Protein AF-A0A1I6LVK7-F1 (afdb_monomer)

pLDDT: mean 78.53, std 18.59, range [35.28, 97.88]

Nearest PDB structures (foldseek):
  6ttj-assembly1_A  TM=3.827E-01  e=7.887E+00  Arabidopsis thaliana

Mean predicted aligned error: 18.63 Å

Sequence (246 aa):
MHLSDEDVLRLLDREASPAEADRMRGHVAECAACGERVASARRTMDEVGAIFGGEARASLGARRRLEGALRRSGAGSRPRSVGWAVAACFLLAAVGLGWWGGSGRHAGGDVGSVPNLSLTPGAIRTVSLSEICSAADDDDDLDPVLPASIQHAVFQEYGIAAAGMEKNYQIDYLVNPQLGGTDDIRNLWPQAYQGGVWNARAKDQLEERLHQMVCNQTIDLGTAQRAITTDWIAAYKKYVQDGPRT

Foldseek 3Di:
DADDPVLLVCLVVVVD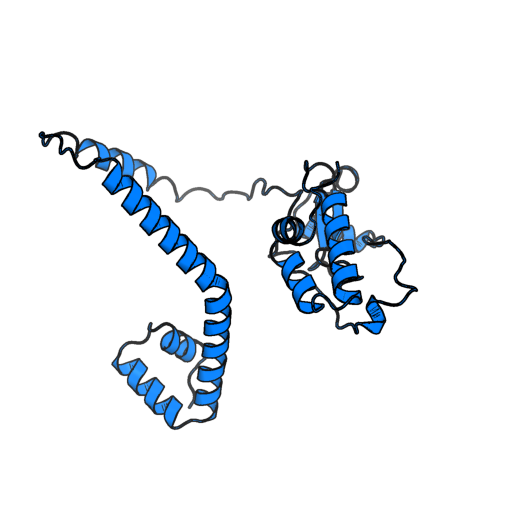DPVSNVVNVVVLVVDVVNVVVSVVVVVVVVVVCVVCVVVVVVVVVVVVVVVVVCVVVCPPPDDDDDDPPVVVVVVVVVVVPPPPDDPDDPDDDPQAQDDDCVQALFDFDDDDLCRLLPPVVVPLCQDPDDDPVLVVVQCVSVVHDPPCLVVFWDWHFLQGVSLGTDSPSNGIHTHGCDDPLRGPQLLSLLNVQLSVCCNVVVDPSVVSSCLSSVPSVVSSVVRPVDGRDD

Solvent-accessible surface area (backbone atoms only — not comparable to full-atom values): 14681 Å² total; per-residue (Å²): 140,79,80,51,72,66,54,49,49,29,54,74,74,64,70,42,54,73,74,53,40,50,52,52,50,55,49,32,75,74,31,68,73,50,36,52,50,51,53,51,54,47,50,53,51,51,51,53,43,59,66,50,46,54,56,53,49,49,51,52,49,51,50,53,51,49,54,52,49,50,64,71,67,56,80,74,74,79,79,92,69,97,76,67,76,70,66,62,60,61,66,60,62,70,65,73,76,73,81,82,82,71,93,69,72,90,75,75,75,77,73,22,65,62,73,59,55,92,62,30,62,40,42,66,55,94,74,52,70,72,74,47,55,34,88,81,59,72,59,84,68,68,75,70,88,71,57,70,69,56,54,51,50,42,36,53,77,72,69,49,65,83,81,60,44,84,82,46,34,46,82,41,59,54,36,34,58,66,71,27,22,41,93,49,57,37,6,36,38,66,33,20,79,69,45,78,75,50,30,66,69,34,50,50,55,35,51,54,50,43,41,53,33,35,66,68,63,75,41,56,65,68,58,45,48,51,36,38,55,75,41,46,68,63,36,30,69,71,75,40,89,69,70,66,80,128

Radius of gyration: 25.71 Å; Cα contacts (8 Å, |Δi|>4): 225; chains: 1; bounding box: 57×59×69 Å

Organism: NCBI:txid474950

InterPro domains:
  IPR027383 Putative zinc-finger [PF13490] (11-34)

Structure (mmCIF, N/CA/C/O backbone):
data_AF-A0A1I6LVK7-F1
#
_entry.id   AF-A0A1I6LVK7-F1
#
loop_
_atom_site.group_PDB
_atom_site.id
_atom_site.type_symbol
_atom_site.label_atom_id
_atom_site.label_alt_id
_atom_site.label_comp_id
_atom_site.label_asym_id
_atom_site.label_entity_id
_atom_site.label_seq_id
_atom_site.pdbx_PDB_ins_code
_atom_site.Cartn_x
_atom_site.Cartn_y
_atom_site.Cartn_z
_atom_site.occupancy
_atom_site.B_iso_or_equiv
_atom_site.auth_seq_id
_atom_site.auth_comp_id
_atom_site.auth_asym_id
_atom_site.auth_atom_id
_atom_site.pdbx_PDB_model_num
ATOM 1 N N . MET A 1 1 ? -22.758 -34.673 -7.447 1.00 79.19 1 MET A N 1
ATOM 2 C CA . MET A 1 1 ? -22.533 -33.753 -8.584 1.00 79.19 1 MET A CA 1
ATOM 3 C C . MET A 1 1 ? -22.740 -32.353 -8.045 1.00 79.19 1 MET A C 1
ATOM 5 O O . MET A 1 1 ? -23.731 -32.167 -7.357 1.00 79.19 1 MET A O 1
ATOM 9 N N . HIS A 1 2 ? -21.799 -31.439 -8.261 1.00 92.56 2 HIS A N 1
ATOM 10 C CA . HIS A 1 2 ? -21.847 -30.063 -7.757 1.00 92.56 2 HIS A CA 1
ATOM 11 C C . HIS A 1 2 ? -21.623 -29.098 -8.917 1.00 92.56 2 HIS A C 1
ATOM 13 O O . HIS A 1 2 ? -21.051 -29.499 -9.931 1.00 92.56 2 HIS A O 1
ATOM 19 N N . LEU A 1 3 ? -22.043 -27.844 -8.754 1.00 92.19 3 LEU A N 1
ATOM 20 C CA . LEU A 1 3 ? -21.685 -26.779 -9.690 1.00 92.19 3 LEU A CA 1
ATOM 21 C C . LEU A 1 3 ? -20.175 -26.511 -9.629 1.00 92.19 3 LEU A C 1
ATOM 23 O O . LEU A 1 3 ? -19.570 -26.532 -8.547 1.00 92.19 3 LEU A O 1
ATOM 27 N N . SER A 1 4 ? -19.585 -26.250 -10.795 1.00 92.31 4 SER A N 1
ATOM 28 C CA . SER A 1 4 ? -18.231 -25.705 -10.896 1.00 92.31 4 SER A CA 1
ATOM 29 C C . SER A 1 4 ? -18.205 -24.229 -10.475 1.00 92.31 4 SER A C 1
ATOM 31 O O . SER A 1 4 ? -19.253 -23.590 -10.369 1.00 92.31 4 SER A O 1
ATOM 33 N N . ASP A 1 5 ? -17.018 -23.671 -10.225 1.00 87.56 5 ASP A N 1
ATOM 34 C CA . ASP A 1 5 ? -16.885 -22.230 -9.954 1.00 87.56 5 ASP A CA 1
ATOM 35 C C . ASP A 1 5 ? -17.354 -21.383 -11.143 1.00 87.56 5 ASP A C 1
ATOM 37 O O . ASP A 1 5 ? -18.020 -20.369 -10.955 1.00 87.56 5 ASP A O 1
ATOM 41 N N . GLU A 1 6 ? -17.091 -21.842 -12.367 1.00 90.31 6 GLU A N 1
ATOM 42 C CA . GLU A 1 6 ? -17.559 -21.191 -13.591 1.00 90.31 6 GLU A CA 1
ATOM 43 C C . GLU A 1 6 ? -19.092 -21.162 -13.667 1.00 90.31 6 GLU A C 1
ATOM 45 O O . GLU A 1 6 ? -19.680 -20.123 -13.962 1.00 90.31 6 GLU A O 1
ATOM 50 N N . ASP A 1 7 ? -19.761 -22.269 -13.328 1.00 91.62 7 ASP A N 1
ATOM 51 C CA . ASP A 1 7 ? -21.227 -22.331 -13.296 1.00 91.62 7 ASP A CA 1
ATOM 52 C C . ASP A 1 7 ? -21.818 -21.366 -12.262 1.00 91.62 7 ASP A C 1
ATOM 54 O O . ASP A 1 7 ? -22.851 -20.740 -12.508 1.00 91.62 7 ASP A O 1
ATOM 58 N N . VAL A 1 8 ? -21.166 -21.233 -11.101 1.00 90.88 8 VAL A N 1
ATOM 59 C CA . VAL A 1 8 ? -21.583 -20.302 -10.044 1.00 90.88 8 VAL A CA 1
ATOM 60 C C . VAL A 1 8 ? -21.453 -18.854 -10.516 1.00 90.88 8 VAL A C 1
ATOM 62 O O . VAL A 1 8 ? -22.386 -18.076 -10.316 1.00 90.88 8 VAL A O 1
ATOM 65 N N . LEU A 1 9 ? -20.346 -18.500 -11.172 1.00 89.31 9 LEU A N 1
ATOM 66 C CA . LEU A 1 9 ? -20.139 -17.155 -11.713 1.00 89.31 9 LEU A CA 1
ATOM 67 C C . LEU A 1 9 ? -21.150 -16.838 -12.819 1.00 89.31 9 LEU A C 1
ATOM 69 O O . LEU A 1 9 ? -21.880 -15.856 -12.719 1.00 89.31 9 LEU A O 1
ATOM 73 N N . ARG A 1 10 ? -21.321 -17.735 -13.797 1.00 91.88 10 ARG A N 1
ATOM 74 C CA . ARG A 1 10 ? -22.3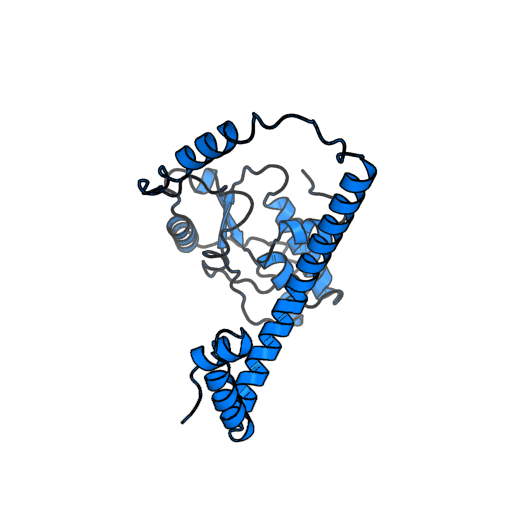00 -17.562 -14.886 1.00 91.88 10 ARG A CA 1
ATOM 75 C C . ARG A 1 10 ? -23.736 -17.430 -14.378 1.00 91.88 10 ARG A C 1
ATOM 77 O O . ARG A 1 10 ? -24.535 -16.691 -14.961 1.00 91.88 10 ARG A O 1
ATOM 84 N N . LEU A 1 11 ? -24.082 -18.137 -13.298 1.00 91.00 11 LEU A N 1
ATOM 85 C CA . LEU A 1 11 ? -25.381 -18.016 -12.635 1.00 91.00 11 LEU A CA 1
ATOM 86 C C . LEU A 1 11 ? -25.574 -16.631 -11.997 1.00 91.00 11 LEU A C 1
ATOM 88 O O . LEU A 1 11 ? -26.670 -16.070 -12.083 1.00 91.00 11 LEU A O 1
ATOM 92 N N . LEU A 1 12 ? -24.539 -16.086 -11.355 1.00 89.94 12 LEU A N 1
ATOM 93 C CA . LEU A 1 12 ? -24.592 -14.795 -10.665 1.00 89.94 12 LEU A CA 1
ATOM 94 C C . LEU A 1 12 ? -24.544 -13.604 -11.636 1.00 89.94 12 LEU A C 1
ATOM 96 O O . LEU A 1 12 ? -25.328 -12.665 -11.472 1.00 89.94 12 LEU A O 1
ATOM 100 N N . ASP A 1 13 ? -23.728 -13.691 -12.687 1.00 88.12 13 ASP A N 1
ATOM 101 C CA . ASP A 1 13 ? -23.557 -12.657 -13.719 1.00 88.12 13 ASP A CA 1
ATOM 102 C C . ASP A 1 13 ? -24.659 -12.673 -14.795 1.00 88.12 13 ASP A C 1
ATOM 104 O O . ASP A 1 13 ? -24.707 -11.814 -15.675 1.00 88.12 13 ASP A O 1
ATOM 108 N N . ARG A 1 14 ? -25.619 -13.607 -14.687 1.00 88.56 14 ARG A N 1
ATOM 109 C CA . ARG A 1 14 ? -26.736 -13.813 -15.634 1.00 88.56 14 ARG A CA 1
ATOM 110 C C . ARG A 1 14 ? -26.282 -14.165 -17.055 1.00 88.56 14 ARG A C 1
ATOM 112 O O . ARG A 1 14 ? -26.965 -13.843 -18.026 1.00 88.56 14 ARG A O 1
ATOM 119 N N . GLU A 1 15 ? -25.162 -14.867 -17.164 1.00 90.62 15 GLU A N 1
ATOM 120 C CA . GLU A 1 15 ? -24.596 -15.350 -18.428 1.00 90.62 15 GLU A CA 1
ATOM 121 C C . GLU A 1 15 ? -25.076 -16.767 -18.794 1.00 90.62 15 GLU A C 1
ATOM 123 O O . GLU A 1 15 ? -24.864 -17.246 -19.910 1.00 90.62 15 GLU A O 1
ATOM 128 N N . ALA A 1 16 ? -25.732 -17.467 -17.863 1.00 88.00 16 ALA A N 1
ATOM 129 C CA . ALA A 1 16 ? -26.403 -18.737 -18.136 1.00 88.00 16 ALA A CA 1
ATOM 130 C C . ALA A 1 16 ? -27.707 -18.524 -18.929 1.00 88.00 16 ALA A C 1
ATOM 132 O O . ALA A 1 16 ? -28.465 -17.584 -18.670 1.00 88.00 16 ALA A O 1
ATOM 133 N N . SER A 1 17 ? -28.021 -19.431 -19.864 1.00 93.75 17 SER A N 1
ATOM 134 C CA . SER A 1 17 ? -29.333 -19.409 -20.524 1.00 93.75 17 SER A CA 1
ATOM 135 C C . SER A 1 17 ? -30.458 -19.644 -19.501 1.00 93.75 17 SER A C 1
ATOM 137 O O . SER A 1 17 ? -30.224 -20.283 -18.472 1.00 93.75 17 SER A O 1
ATOM 139 N N . PRO A 1 18 ? -31.705 -19.202 -19.759 1.00 93.19 18 PRO A N 1
ATOM 140 C CA . PRO A 1 18 ? -32.801 -19.359 -18.797 1.00 93.19 18 PRO A CA 1
ATOM 141 C C . PRO A 1 18 ? -32.997 -20.808 -18.323 1.00 93.19 18 PRO A C 1
ATOM 143 O O . PRO A 1 18 ? -33.131 -21.062 -17.130 1.00 93.19 18 PRO A O 1
ATOM 146 N N . ALA A 1 19 ? -32.910 -21.771 -19.247 1.00 92.06 19 ALA A N 1
ATOM 147 C CA . ALA A 1 19 ? -33.051 -23.190 -18.934 1.00 92.06 19 ALA A CA 1
ATOM 148 C C . ALA A 1 19 ? -31.876 -23.748 -18.107 1.00 92.06 19 ALA A C 1
ATOM 150 O O . ALA A 1 19 ? -32.069 -24.657 -17.302 1.00 92.06 19 ALA A O 1
ATOM 151 N N . GLU A 1 20 ? -30.658 -23.238 -18.300 1.00 92.00 20 GLU A N 1
ATOM 152 C CA . GLU A 1 20 ? -29.493 -23.600 -17.481 1.00 92.00 20 GLU A CA 1
ATOM 153 C C . GLU A 1 20 ? -29.592 -22.993 -16.084 1.00 92.00 20 GLU A C 1
ATOM 155 O O . GLU A 1 20 ? -29.417 -23.707 -15.099 1.00 92.00 20 GLU A O 1
ATOM 160 N N . ALA A 1 21 ? -29.954 -21.713 -15.993 1.00 91.94 21 ALA A N 1
ATOM 161 C CA . ALA A 1 21 ? -30.134 -21.014 -14.729 1.00 91.94 21 ALA A CA 1
ATOM 162 C C . ALA A 1 21 ? -31.232 -21.657 -13.867 1.00 91.94 21 ALA A C 1
ATOM 164 O O . ALA A 1 21 ? -31.089 -21.726 -12.648 1.00 91.94 21 ALA A O 1
ATOM 165 N N . ASP A 1 22 ? -32.317 -22.149 -14.469 1.00 95.62 22 ASP A N 1
ATOM 166 C CA . ASP A 1 22 ? -33.373 -22.879 -13.754 1.00 95.62 22 ASP A CA 1
ATOM 167 C C . ASP A 1 22 ? -32.871 -24.213 -13.192 1.00 95.62 22 ASP A C 1
ATOM 169 O O . ASP A 1 22 ? -33.109 -24.513 -12.021 1.00 95.62 22 ASP A O 1
ATOM 173 N N . ARG A 1 23 ? -32.105 -24.983 -13.978 1.00 94.50 23 ARG A N 1
ATOM 174 C CA . ARG A 1 23 ? -31.484 -26.232 -13.504 1.00 94.50 23 ARG A CA 1
ATOM 175 C C . ARG A 1 23 ? -30.480 -25.982 -12.382 1.00 94.50 23 ARG A C 1
ATOM 177 O O . ARG A 1 23 ? -30.508 -26.675 -11.368 1.00 94.50 23 ARG A O 1
ATOM 184 N N . MET A 1 24 ? -29.616 -24.983 -12.549 1.00 95.31 24 MET A N 1
ATOM 185 C CA . MET A 1 24 ? -28.619 -24.592 -11.552 1.00 95.31 24 MET A CA 1
ATOM 186 C C . MET A 1 24 ? -29.287 -24.129 -10.253 1.00 95.31 24 MET A C 1
ATOM 188 O O . MET A 1 24 ? -28.905 -24.585 -9.179 1.00 95.31 24 MET A O 1
ATOM 192 N N . ARG A 1 25 ? -30.335 -23.295 -10.332 1.00 95.62 25 ARG A N 1
ATOM 193 C CA . ARG A 1 25 ? -31.109 -22.860 -9.157 1.00 95.62 25 ARG A CA 1
ATOM 194 C C . ARG A 1 25 ? -31.830 -24.013 -8.465 1.00 95.62 25 ARG A C 1
ATOM 196 O O . ARG A 1 25 ? -31.812 -24.061 -7.239 1.00 95.62 25 ARG A O 1
ATOM 203 N N . GLY A 1 26 ? -32.412 -24.942 -9.226 1.00 96.38 26 GLY A N 1
ATOM 204 C CA . GLY A 1 26 ? -33.016 -26.159 -8.676 1.00 96.38 26 GLY A CA 1
ATOM 205 C C . GLY A 1 26 ? -32.001 -26.990 -7.889 1.00 96.38 26 GLY A C 1
ATOM 206 O O . GLY A 1 26 ? -32.245 -27.337 -6.739 1.00 96.38 26 GLY A O 1
ATOM 207 N N . HIS A 1 27 ? -30.810 -27.206 -8.453 1.00 96.12 27 HIS A N 1
ATOM 208 C CA . HIS A 1 27 ? -29.741 -27.921 -7.757 1.00 96.12 27 HIS A CA 1
ATOM 209 C C . HIS A 1 27 ? -29.259 -27.193 -6.492 1.00 96.12 27 HIS A C 1
ATOM 211 O O . HIS A 1 27 ? -29.072 -27.816 -5.451 1.00 96.12 27 HIS A O 1
ATOM 217 N N . VAL A 1 28 ? -29.058 -25.874 -6.565 1.00 96.75 28 VAL A N 1
ATOM 218 C CA . VAL A 1 28 ? -28.621 -25.052 -5.423 1.00 96.75 28 VAL A CA 1
ATOM 219 C C . VAL A 1 28 ? -29.634 -25.103 -4.273 1.00 96.75 28 VAL A C 1
ATOM 221 O O . VAL A 1 28 ? -29.226 -25.091 -3.115 1.00 96.75 28 VAL A O 1
ATOM 224 N N . ALA A 1 29 ? -30.932 -25.209 -4.570 1.00 95.50 29 ALA A N 1
ATOM 225 C CA . ALA A 1 29 ? -31.975 -25.347 -3.554 1.00 95.50 29 ALA A CA 1
ATOM 226 C C . ALA A 1 29 ? -31.931 -26.699 -2.814 1.00 95.50 29 ALA A C 1
ATOM 228 O O . ALA A 1 29 ? -32.318 -26.772 -1.651 1.00 95.50 29 ALA A O 1
ATOM 229 N N . GLU A 1 30 ? -31.443 -27.754 -3.468 1.00 96.25 30 GLU A N 1
ATOM 230 C CA . GLU A 1 30 ? -31.385 -29.115 -2.916 1.00 96.25 30 GLU A CA 1
ATOM 231 C C . GL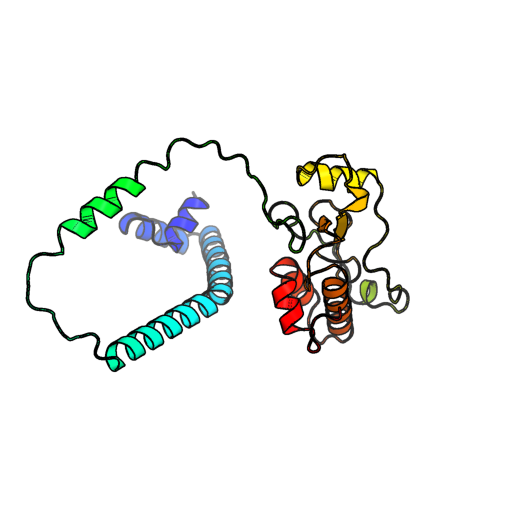U A 1 30 ? -29.994 -29.487 -2.365 1.00 96.25 30 GLU A C 1
ATOM 233 O O . GLU A 1 30 ? -29.850 -30.474 -1.644 1.00 96.25 30 GLU A O 1
ATOM 238 N N . CYS A 1 31 ? -28.955 -28.700 -2.669 1.00 96.69 31 CYS A N 1
ATOM 239 C CA . CYS A 1 31 ? -27.576 -28.955 -2.260 1.00 96.69 31 CYS A CA 1
ATOM 240 C C . CYS A 1 31 ? -27.028 -27.838 -1.360 1.00 96.69 31 CYS A C 1
ATOM 242 O O . CYS A 1 31 ? -26.601 -26.790 -1.846 1.00 96.69 31 CYS A O 1
ATOM 244 N N . ALA A 1 32 ? -26.939 -28.105 -0.052 1.00 93.88 32 ALA A N 1
ATOM 245 C CA . ALA A 1 32 ? -26.447 -27.145 0.944 1.00 93.88 32 ALA A CA 1
ATOM 246 C C . ALA A 1 32 ? -25.048 -26.585 0.617 1.00 93.88 32 ALA A C 1
ATOM 248 O O . ALA A 1 32 ? -24.844 -25.376 0.678 1.00 93.88 32 ALA A O 1
ATOM 249 N N . ALA A 1 33 ? -24.113 -27.435 0.177 1.00 92.19 33 ALA A N 1
ATOM 250 C CA . ALA A 1 33 ? -22.760 -27.007 -0.189 1.00 92.19 33 ALA A CA 1
ATOM 251 C C . ALA A 1 33 ? -22.747 -26.031 -1.383 1.00 92.19 33 ALA A C 1
ATOM 253 O O . ALA A 1 33 ? -21.991 -25.060 -1.395 1.00 92.19 33 ALA A O 1
ATOM 254 N N . CYS A 1 34 ? -23.597 -26.253 -2.3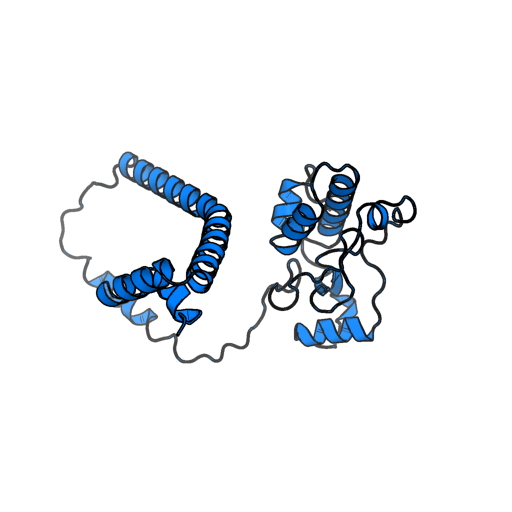91 1.00 94.19 34 CYS A N 1
ATOM 255 C CA . CYS A 1 34 ? -23.743 -25.316 -3.507 1.00 94.19 34 CYS A CA 1
ATOM 256 C C . CYS A 1 34 ? -24.493 -24.043 -3.084 1.00 94.19 34 CYS A C 1
ATOM 258 O O . CYS A 1 34 ? -24.134 -22.958 -3.536 1.00 94.19 34 CYS A O 1
ATOM 260 N N . GLY A 1 35 ? -25.469 -24.158 -2.177 1.00 94.75 35 GLY A N 1
ATOM 261 C CA . GLY A 1 35 ? -26.145 -23.028 -1.533 1.00 94.75 35 GLY A CA 1
ATOM 262 C C . GLY A 1 35 ? -25.177 -22.081 -0.830 1.00 94.75 35 GLY A C 1
ATOM 263 O O . GLY A 1 35 ? -25.178 -20.880 -1.102 1.00 94.75 35 GLY A O 1
ATOM 264 N N . GLU A 1 36 ? -24.299 -22.618 0.015 1.00 92.75 36 GLU A N 1
ATOM 265 C CA . GLU A 1 36 ? -23.287 -21.834 0.726 1.00 92.75 36 GLU A CA 1
ATOM 266 C C . GLU A 1 36 ? -22.289 -21.173 -0.227 1.00 92.75 36 GLU A C 1
ATOM 268 O O . GLU A 1 36 ? -21.979 -19.991 -0.061 1.00 92.75 36 GLU A O 1
ATOM 273 N N . ARG A 1 37 ? -21.836 -21.889 -1.264 1.00 91.06 37 ARG A N 1
ATOM 274 C CA . ARG A 1 37 ? -20.916 -21.342 -2.274 1.00 91.06 37 ARG A CA 1
ATOM 275 C C . ARG A 1 37 ? -21.523 -20.169 -3.040 1.00 91.06 37 ARG A C 1
ATOM 277 O O . ARG A 1 37 ? -20.888 -19.121 -3.134 1.00 91.06 37 ARG A O 1
ATOM 284 N N . VAL A 1 38 ? -22.759 -20.304 -3.524 1.00 93.31 38 VAL A N 1
ATOM 285 C CA . VAL A 1 38 ? -23.468 -19.219 -4.228 1.00 93.31 38 VAL A CA 1
ATOM 286 C C . VAL A 1 38 ? -23.709 -18.032 -3.293 1.00 93.31 38 VAL A C 1
ATOM 288 O O . VAL A 1 38 ? -23.512 -16.885 -3.691 1.00 93.31 38 VAL A O 1
ATOM 291 N N . ALA A 1 39 ? -24.089 -18.283 -2.036 1.00 90.94 39 ALA A N 1
ATOM 292 C CA . ALA A 1 39 ? -24.275 -17.223 -1.048 1.00 90.94 39 ALA A CA 1
ATOM 293 C C . ALA A 1 39 ? -22.963 -16.490 -0.721 1.00 90.94 39 ALA A C 1
ATOM 295 O O . ALA A 1 39 ? -22.970 -15.272 -0.551 1.00 90.94 39 ALA A O 1
ATOM 296 N N . SER A 1 40 ? -21.842 -17.212 -0.649 1.00 88.62 40 SER A N 1
ATOM 297 C CA . SER A 1 40 ? -20.515 -16.635 -0.423 1.00 88.62 40 SER A CA 1
ATOM 298 C C . SER A 1 40 ? -20.080 -15.749 -1.583 1.00 88.62 40 SER A C 1
ATOM 300 O O . SER A 1 40 ? -19.755 -14.586 -1.365 1.00 88.62 40 SER A O 1
ATOM 302 N N . ALA A 1 41 ? -20.160 -16.260 -2.813 1.00 86.56 41 ALA A N 1
ATOM 303 C CA . ALA A 1 41 ? -19.822 -15.496 -4.009 1.00 86.56 41 ALA A CA 1
ATOM 304 C C . ALA A 1 41 ? -20.693 -14.236 -4.147 1.00 86.56 41 ALA A C 1
ATOM 306 O O . ALA A 1 41 ? -20.187 -13.161 -4.464 1.00 86.56 41 ALA A O 1
ATOM 307 N N . ARG A 1 42 ? -21.987 -14.324 -3.808 1.00 90.25 42 ARG A N 1
ATOM 308 C CA . ARG A 1 42 ? -22.879 -13.162 -3.828 1.00 90.25 42 ARG A CA 1
ATOM 309 C C . ARG A 1 42 ? -22.495 -12.083 -2.816 1.00 90.25 42 ARG A C 1
ATOM 311 O O . ARG A 1 42 ? -22.528 -10.913 -3.173 1.00 90.25 42 ARG A O 1
ATOM 318 N N . ARG A 1 43 ? -22.095 -12.454 -1.593 1.00 86.69 43 ARG A N 1
ATOM 319 C CA . ARG A 1 43 ? -21.597 -11.483 -0.600 1.00 86.69 43 ARG A CA 1
ATOM 320 C C . ARG A 1 43 ? -20.368 -10.743 -1.115 1.00 86.69 43 ARG A C 1
ATOM 322 O O . ARG A 1 43 ? -20.334 -9.523 -1.039 1.00 86.69 43 ARG A O 1
ATOM 329 N N . THR A 1 44 ? -19.418 -11.461 -1.713 1.00 80.44 44 THR A N 1
ATOM 330 C CA . THR A 1 44 ? -18.232 -10.847 -2.326 1.00 80.44 44 THR A CA 1
ATOM 331 C C . THR A 1 44 ? -18.613 -9.887 -3.455 1.00 80.44 44 THR A C 1
ATOM 333 O O . THR A 1 44 ? -18.097 -8.775 -3.517 1.00 80.44 44 THR A O 1
ATOM 336 N N . MET A 1 45 ? -19.559 -10.261 -4.324 1.00 78.75 45 MET A N 1
ATOM 337 C CA . MET A 1 45 ? -20.053 -9.365 -5.378 1.00 78.75 45 MET A CA 1
ATOM 338 C C . MET A 1 45 ? -20.778 -8.135 -4.821 1.00 78.75 45 MET A C 1
ATOM 340 O O . MET A 1 45 ? -20.618 -7.044 -5.365 1.00 78.75 45 MET A O 1
ATOM 344 N N . ASP A 1 46 ? -21.554 -8.283 -3.746 1.00 78.56 46 ASP A N 1
ATOM 345 C CA . ASP A 1 46 ? -22.241 -7.170 -3.086 1.00 78.56 46 ASP A CA 1
ATOM 346 C C . ASP A 1 46 ? -21.243 -6.225 -2.387 1.00 78.56 46 ASP A C 1
ATOM 348 O O . ASP A 1 46 ? -21.419 -5.009 -2.446 1.00 78.56 46 ASP A O 1
ATOM 352 N N . GLU A 1 47 ? -20.165 -6.746 -1.791 1.00 73.88 47 GLU A N 1
ATOM 353 C CA . GLU A 1 47 ? -19.059 -5.961 -1.217 1.00 73.88 47 GLU A CA 1
ATOM 354 C C . GLU A 1 47 ? -18.317 -5.161 -2.295 1.00 73.88 47 GLU A C 1
ATOM 356 O O . GLU A 1 47 ? -18.161 -3.944 -2.175 1.00 73.88 47 GLU A O 1
ATOM 361 N N . VAL A 1 48 ? -17.943 -5.814 -3.399 1.00 74.38 48 VAL A N 1
ATOM 362 C CA . VAL A 1 48 ? -17.361 -5.158 -4.582 1.00 74.38 48 VAL A CA 1
ATOM 363 C C . VAL A 1 48 ? -18.334 -4.112 -5.142 1.00 74.38 48 VAL A C 1
ATOM 365 O O . VAL A 1 48 ? -17.956 -2.974 -5.424 1.00 74.38 48 VAL A O 1
ATOM 368 N N . GLY A 1 49 ? -19.620 -4.447 -5.237 1.00 70.88 49 GLY A N 1
ATOM 369 C CA . GLY A 1 49 ? -20.676 -3.542 -5.676 1.00 70.88 49 GLY A CA 1
ATOM 370 C C . GLY A 1 49 ? -20.904 -2.356 -4.735 1.00 70.88 49 GLY A C 1
ATOM 371 O O . GLY A 1 49 ? -21.266 -1.277 -5.199 1.00 70.88 49 GLY A O 1
ATOM 372 N N . ALA A 1 50 ? -20.672 -2.500 -3.431 1.00 69.62 50 ALA A N 1
ATOM 373 C CA . ALA A 1 50 ? -20.728 -1.396 -2.476 1.00 69.62 50 ALA A CA 1
ATOM 374 C C . ALA A 1 50 ? -19.549 -0.426 -2.661 1.00 69.62 50 ALA A C 1
ATOM 376 O O . ALA A 1 50 ? -19.745 0.786 -2.558 1.00 69.62 50 ALA A O 1
ATOM 377 N N . ILE A 1 51 ? -18.368 -0.948 -3.009 1.00 63.06 51 ILE A N 1
ATOM 378 C CA . ILE A 1 51 ? -17.157 -0.167 -3.299 1.00 63.06 51 ILE A CA 1
ATOM 379 C C . ILE A 1 51 ? -17.336 0.633 -4.600 1.00 63.06 51 ILE A C 1
ATOM 381 O O . ILE A 1 51 ? -17.248 1.860 -4.599 1.00 63.06 51 ILE A O 1
ATOM 385 N N . PHE A 1 52 ? -17.691 -0.034 -5.701 1.00 64.75 52 PHE A N 1
ATOM 386 C CA . PHE A 1 52 ? -17.787 0.606 -7.023 1.00 64.75 52 PHE A CA 1
ATOM 387 C C . PHE A 1 52 ? -19.161 1.233 -7.318 1.00 64.75 52 PHE A C 1
ATOM 389 O O . PHE A 1 52 ? -19.311 2.088 -8.195 1.00 64.75 52 PHE A O 1
ATOM 396 N N . GLY A 1 53 ? -20.202 0.865 -6.570 1.00 52.31 53 GLY A N 1
ATOM 397 C CA . GLY A 1 53 ? -21.559 1.390 -6.742 1.00 52.31 53 GLY A CA 1
ATOM 398 C C . GLY A 1 53 ? -21.703 2.861 -6.350 1.00 52.31 53 GLY A C 1
ATOM 399 O O . GLY A 1 53 ? -22.641 3.524 -6.805 1.00 52.31 53 GLY A O 1
ATOM 400 N N . GLY A 1 54 ? -20.790 3.390 -5.531 1.00 51.41 54 GLY A N 1
ATOM 401 C CA . GLY A 1 54 ? -20.677 4.823 -5.248 1.00 51.41 54 GLY A CA 1
ATOM 402 C C . GLY A 1 54 ? -20.216 5.613 -6.475 1.00 51.41 54 GLY A C 1
ATOM 403 O O . GLY A 1 54 ? -20.848 6.605 -6.844 1.00 51.41 54 GLY A O 1
ATOM 404 N N . GLU A 1 55 ? -19.192 5.120 -7.172 1.00 48.94 55 GLU A N 1
ATOM 405 C CA . GLU A 1 55 ? -18.641 5.722 -8.393 1.00 48.94 55 GLU A CA 1
ATOM 406 C C . GLU A 1 55 ? -19.596 5.591 -9.588 1.00 48.94 55 GLU A C 1
ATOM 408 O O . GLU A 1 55 ? -19.794 6.544 -10.348 1.00 48.94 55 GLU A O 1
ATOM 413 N N . ALA A 1 56 ? -20.290 4.455 -9.715 1.00 43.78 56 ALA A N 1
ATOM 414 C CA . ALA A 1 56 ? -21.334 4.262 -10.722 1.00 43.78 56 ALA A CA 1
ATOM 415 C C . ALA A 1 56 ? -22.530 5.215 -10.508 1.00 43.78 56 ALA A C 1
ATOM 417 O O . ALA A 1 56 ? -23.059 5.799 -11.457 1.00 43.78 56 ALA A O 1
ATOM 418 N N . ARG A 1 57 ? -22.951 5.450 -9.256 1.00 52.25 57 ARG A N 1
ATOM 419 C CA . ARG A 1 57 ? -24.005 6.434 -8.940 1.00 52.25 57 ARG A CA 1
ATOM 420 C C . ARG A 1 57 ? -23.528 7.875 -9.130 1.00 52.25 57 ARG A C 1
ATOM 422 O O . ARG A 1 57 ? -24.298 8.698 -9.627 1.00 52.25 57 ARG A O 1
ATOM 429 N N . ALA A 1 58 ? -22.276 8.178 -8.786 1.00 53.16 58 ALA A N 1
ATOM 430 C CA . ALA A 1 58 ? -21.671 9.492 -8.993 1.00 53.16 58 ALA A CA 1
ATOM 431 C C . ALA A 1 58 ? -21.540 9.829 -10.487 1.00 53.16 58 ALA A C 1
ATOM 433 O O . ALA A 1 58 ? -21.929 10.921 -10.906 1.00 53.16 58 ALA A O 1
ATOM 434 N N . SER A 1 59 ? -21.092 8.876 -11.309 1.00 57.12 59 SER A N 1
ATOM 435 C CA . SER A 1 59 ? -20.978 9.025 -12.766 1.00 57.12 59 SER A CA 1
ATOM 436 C C . SER A 1 59 ? -22.343 9.136 -13.455 1.00 57.12 59 SER A C 1
ATOM 438 O O . SER A 1 59 ? -22.527 10.007 -14.308 1.00 57.12 59 SER A O 1
ATOM 440 N N . LEU A 1 60 ? -23.353 8.364 -13.033 1.00 60.56 60 LEU A N 1
ATOM 441 C CA . LEU A 1 60 ? -24.739 8.537 -13.492 1.00 60.56 60 LEU A CA 1
ATOM 442 C C . LEU A 1 60 ? -25.325 9.896 -13.071 1.00 60.56 60 LEU A C 1
ATOM 444 O O . LEU A 1 60 ? -26.043 10.533 -13.847 1.00 60.56 60 LEU A O 1
ATOM 448 N N . GLY A 1 61 ? -24.997 10.376 -11.869 1.00 61.78 61 GLY A N 1
ATOM 449 C CA . GLY A 1 61 ? -25.366 11.708 -11.388 1.00 61.78 61 GLY A CA 1
ATOM 450 C C . GLY A 1 61 ? -24.718 12.830 -12.204 1.00 61.78 61 GLY A C 1
ATOM 451 O O . GLY A 1 61 ? -25.401 13.776 -12.601 1.00 61.78 61 GLY A O 1
ATOM 452 N N . ALA A 1 62 ? -23.427 12.704 -12.516 1.00 61.12 62 ALA A N 1
ATOM 453 C CA . ALA A 1 62 ? -22.693 13.626 -13.380 1.00 61.12 62 ALA A CA 1
ATOM 454 C C . ALA A 1 62 ? -23.270 13.644 -14.804 1.00 61.12 62 ALA A C 1
ATOM 456 O O . ALA A 1 62 ? -23.509 14.718 -15.358 1.00 61.12 62 ALA A O 1
ATOM 457 N N . ARG A 1 63 ? -23.606 12.471 -15.356 1.00 66.31 63 ARG A N 1
ATOM 458 C CA . ARG A 1 63 ? -24.236 12.340 -16.676 1.00 66.31 63 ARG A CA 1
ATOM 459 C C . ARG A 1 63 ? -25.607 13.016 -16.732 1.00 66.31 63 ARG A C 1
ATOM 461 O O . ARG A 1 63 ? -25.851 13.803 -17.640 1.00 66.31 63 ARG A O 1
ATOM 468 N N . ARG A 1 64 ? -26.464 12.826 -15.720 1.00 65.75 64 ARG A N 1
ATOM 469 C CA . ARG A 1 64 ? -27.764 13.525 -15.628 1.00 65.75 64 ARG A CA 1
ATOM 470 C C . ARG A 1 64 ? -27.614 15.044 -15.498 1.00 65.75 64 ARG A C 1
ATOM 472 O O . ARG A 1 64 ? -28.413 15.790 -16.064 1.00 65.75 64 ARG A O 1
ATOM 479 N N . ARG A 1 65 ? -26.596 15.526 -14.773 1.00 73.12 65 ARG A N 1
ATOM 480 C CA . ARG A 1 65 ? -26.293 16.968 -14.658 1.00 73.12 65 ARG A CA 1
ATOM 481 C C . ARG A 1 65 ? -25.835 17.554 -15.993 1.00 73.12 65 ARG A C 1
ATOM 483 O O . ARG A 1 65 ? -26.299 18.637 -16.348 1.00 73.12 65 ARG A O 1
ATOM 490 N N . LEU A 1 66 ? -24.991 16.832 -16.734 1.00 61.72 66 LEU A N 1
ATOM 491 C CA . LEU A 1 66 ? -24.538 17.211 -18.072 1.00 61.72 66 LEU A CA 1
ATOM 492 C C . LEU A 1 66 ? -25.698 17.229 -19.076 1.00 61.72 66 LEU A C 1
ATOM 494 O O . LEU A 1 66 ? -25.875 18.217 -19.779 1.00 61.72 66 LEU A O 1
ATOM 498 N N . GLU A 1 67 ? -26.543 16.197 -19.095 1.00 71.44 67 GLU A N 1
ATOM 499 C CA . GLU A 1 67 ? -27.745 16.158 -19.943 1.00 71.44 67 GLU A CA 1
ATOM 500 C C . GLU A 1 67 ? -28.706 17.314 -19.621 1.00 71.44 67 GLU A C 1
ATOM 502 O O . GLU A 1 67 ? -29.248 17.954 -20.526 1.00 71.44 67 GLU A O 1
ATOM 507 N N . GLY A 1 68 ? -28.874 17.645 -18.337 1.00 65.88 68 GLY A N 1
ATOM 508 C CA . GLY A 1 68 ? -29.632 18.819 -17.904 1.00 65.88 68 GLY A CA 1
ATOM 509 C C . GLY A 1 68 ? -28.998 20.144 -18.340 1.00 65.88 68 GLY A C 1
ATOM 510 O O . GLY A 1 68 ? -29.714 21.061 -18.741 1.00 65.88 68 GLY A O 1
ATOM 511 N N . ALA A 1 69 ? -27.667 20.256 -18.295 1.00 67.44 69 ALA A N 1
ATOM 512 C CA . ALA A 1 69 ? -26.939 21.428 -18.776 1.00 67.44 69 ALA A CA 1
ATOM 513 C C . ALA A 1 69 ? -27.083 21.598 -20.297 1.00 67.44 69 ALA A C 1
ATOM 515 O O . ALA A 1 69 ? -27.464 22.673 -20.743 1.00 67.44 69 ALA A O 1
ATOM 516 N N . LEU A 1 70 ? -26.910 20.526 -21.075 1.00 63.59 70 LEU A N 1
ATOM 517 C CA . LEU A 1 70 ? -27.059 20.535 -22.534 1.00 63.59 70 LEU A CA 1
ATOM 518 C C . LEU A 1 70 ? -28.483 20.898 -22.981 1.00 63.59 70 LEU A C 1
ATOM 520 O O . LEU A 1 70 ? -28.656 21.659 -23.932 1.00 63.59 70 LEU A O 1
ATOM 524 N N . ARG A 1 71 ? -29.510 20.413 -22.269 1.00 67.69 71 ARG A N 1
ATOM 525 C CA . ARG A 1 71 ? -30.909 20.807 -22.512 1.00 67.69 71 ARG A CA 1
ATOM 526 C C . ARG A 1 71 ? -31.161 22.288 -22.216 1.00 67.69 71 ARG A C 1
ATOM 528 O O . ARG A 1 71 ? -31.882 22.932 -22.972 1.00 67.69 71 ARG A O 1
ATOM 535 N N . ARG A 1 72 ? -30.564 22.833 -21.149 1.00 65.25 72 ARG A N 1
ATOM 536 C CA . ARG A 1 72 ? -30.651 24.267 -20.807 1.00 65.25 72 ARG A CA 1
ATOM 537 C C . ARG A 1 72 ? -29.896 25.159 -21.791 1.00 65.25 72 ARG A C 1
ATOM 539 O O . ARG A 1 72 ? -30.341 26.269 -22.046 1.00 65.25 72 ARG A O 1
ATOM 546 N N . SER A 1 73 ? -28.805 24.668 -22.375 1.00 58.81 73 SER A N 1
ATOM 547 C CA . SER A 1 73 ? -28.011 25.396 -23.371 1.00 58.81 73 SER A CA 1
ATOM 548 C C . SER A 1 73 ? -28.679 25.517 -24.746 1.00 58.81 73 SER A C 1
ATOM 550 O O . SER A 1 73 ? -28.086 26.104 -25.644 1.00 58.81 73 SER A O 1
ATOM 552 N N . GLY A 1 74 ? -29.890 24.981 -24.947 1.00 55.38 74 GLY A N 1
ATOM 553 C CA . GLY A 1 74 ? -30.646 25.214 -26.179 1.00 55.38 74 GLY A CA 1
ATOM 554 C C . GLY A 1 74 ? -29.971 24.680 -27.449 1.00 55.38 74 GLY A C 1
ATOM 555 O O . GLY A 1 74 ? -30.294 25.142 -28.540 1.00 55.38 74 GLY A O 1
ATOM 556 N N . ALA A 1 75 ? -29.093 23.674 -27.347 1.00 49.91 75 ALA A N 1
ATOM 557 C CA . ALA A 1 75 ? -28.420 23.027 -28.485 1.00 49.91 75 ALA A CA 1
ATOM 558 C C . ALA A 1 75 ? -29.365 22.153 -29.351 1.00 49.91 75 ALA A C 1
ATOM 560 O O . ALA A 1 75 ? -28.951 21.187 -29.985 1.00 49.91 75 ALA A O 1
ATOM 561 N N . GLY A 1 76 ? -30.660 22.480 -29.351 1.00 46.78 76 GLY A N 1
ATOM 562 C CA . GLY A 1 76 ? -31.717 21.873 -30.152 1.00 46.78 76 GLY A CA 1
ATOM 563 C C . GLY A 1 76 ? -32.149 22.730 -31.345 1.00 46.78 76 GLY A C 1
ATOM 564 O O . GLY A 1 76 ? -33.239 22.517 -31.876 1.00 46.78 76 GLY A O 1
ATOM 565 N N . SER A 1 77 ? -31.343 23.701 -31.786 1.00 45.91 77 SER A N 1
ATOM 566 C CA . SER A 1 77 ? -31.555 24.361 -33.075 1.00 45.91 77 SER A CA 1
ATOM 567 C C . SER A 1 77 ? -31.075 23.442 -34.201 1.00 45.91 77 SER A C 1
ATOM 569 O O . SER A 1 77 ? -29.902 23.383 -34.552 1.00 45.91 77 SER A O 1
ATOM 571 N N . ARG A 1 78 ? -32.020 22.690 -34.776 1.00 55.38 78 ARG A N 1
ATOM 572 C CA . ARG A 1 78 ? -31.843 21.939 -36.028 1.00 55.38 78 ARG A CA 1
ATOM 573 C C . ARG A 1 78 ? -31.254 22.847 -37.125 1.00 55.38 78 ARG A C 1
ATOM 575 O O . ARG A 1 78 ? -31.969 23.754 -37.562 1.00 55.38 78 ARG A O 1
ATOM 582 N N . PRO A 1 79 ? -30.058 22.574 -37.679 1.00 41.09 79 PRO A N 1
ATOM 583 C CA . PRO A 1 79 ? -29.695 23.116 -38.975 1.00 41.09 79 PRO A CA 1
ATOM 584 C C . PRO A 1 79 ? -30.365 22.261 -40.056 1.00 41.09 79 PRO A C 1
ATOM 586 O O . PRO A 1 79 ? -30.177 21.047 -40.149 1.00 41.09 79 PRO A O 1
ATOM 589 N N . ARG A 1 80 ? -31.198 22.912 -40.868 1.00 52.56 80 ARG A N 1
ATOM 590 C CA . ARG A 1 80 ? -31.776 22.354 -42.092 1.00 52.56 80 ARG A CA 1
ATOM 591 C C . ARG A 1 80 ? -30.672 22.304 -43.150 1.00 52.56 80 ARG A C 1
ATOM 593 O O . ARG A 1 80 ? -30.359 23.333 -43.734 1.00 52.56 80 ARG A O 1
ATOM 600 N N . SER A 1 81 ? -30.079 21.140 -43.391 1.00 44.19 81 SER A N 1
ATOM 601 C CA . SER A 1 81 ? -29.630 20.692 -44.724 1.00 44.19 81 SER A CA 1
ATOM 602 C C . SER A 1 81 ? -28.909 19.348 -44.619 1.00 44.19 81 SER A C 1
ATOM 604 O O . SER A 1 81 ? -27.896 19.188 -43.942 1.00 44.19 81 SER A O 1
ATOM 606 N N . VAL A 1 82 ? -29.480 18.357 -45.298 1.00 49.84 82 VAL A N 1
ATOM 607 C CA . VAL A 1 82 ? -28.912 17.028 -45.519 1.00 49.84 82 VAL A CA 1
ATOM 608 C C . VAL A 1 82 ? -27.714 17.202 -46.454 1.00 49.84 82 VAL A C 1
ATOM 610 O O . VAL A 1 82 ? -27.900 17.472 -47.633 1.00 49.84 82 VAL A O 1
ATOM 613 N N . GLY A 1 83 ? -26.487 17.127 -45.938 1.00 49.97 83 GLY A N 1
ATOM 614 C CA . GLY A 1 83 ? -25.296 17.255 -46.790 1.00 49.97 83 GLY A CA 1
ATOM 615 C C . GLY A 1 83 ? -23.965 16.899 -46.133 1.00 49.97 83 GLY A C 1
ATOM 616 O O . GLY A 1 83 ? -23.069 16.416 -46.811 1.00 49.97 83 GLY A O 1
ATOM 617 N N . TRP A 1 84 ? -23.835 17.044 -44.813 1.00 45.16 84 TRP A N 1
ATOM 618 C CA . TRP A 1 84 ? -22.542 16.855 -44.132 1.00 45.16 84 TRP A CA 1
ATOM 619 C C . TRP A 1 84 ? -22.373 15.507 -43.413 1.00 45.16 84 TRP A C 1
ATOM 621 O O . TRP A 1 84 ? -21.289 15.202 -42.926 1.00 45.16 84 TRP A O 1
ATOM 631 N N . ALA A 1 85 ? -23.409 14.662 -43.372 1.00 47.53 85 ALA A N 1
ATOM 632 C CA . ALA A 1 85 ? -23.360 13.391 -42.641 1.00 47.53 85 ALA A CA 1
ATOM 633 C C . ALA A 1 85 ? -22.510 12.300 -43.327 1.00 47.53 85 ALA A C 1
ATOM 635 O O . ALA A 1 85 ? -22.114 11.343 -42.672 1.00 47.53 85 ALA A O 1
ATOM 636 N N . VAL A 1 86 ? -22.190 12.437 -44.619 1.00 48.03 86 VAL A N 1
ATOM 637 C CA . VAL A 1 86 ? -21.423 11.412 -45.355 1.00 48.03 86 VAL A CA 1
ATOM 638 C C . VAL A 1 86 ? -19.905 11.586 -45.185 1.00 48.03 86 VAL A C 1
ATOM 640 O O . VAL A 1 86 ? -19.168 10.605 -45.220 1.00 48.03 86 VAL A O 1
ATOM 643 N N . ALA A 1 87 ? -19.415 12.799 -44.906 1.00 48.78 87 ALA A N 1
ATOM 644 C CA . ALA A 1 87 ? -17.977 13.054 -44.756 1.00 48.78 87 ALA A CA 1
ATOM 645 C C . ALA A 1 87 ? -17.402 12.583 -43.402 1.00 48.78 87 ALA A C 1
ATOM 647 O O . ALA A 1 87 ? -16.230 12.221 -43.321 1.00 48.78 87 ALA A O 1
ATOM 648 N N . ALA A 1 88 ? -18.217 12.530 -42.342 1.00 49.03 88 ALA A N 1
ATOM 649 C CA . ALA A 1 88 ? -17.761 12.138 -41.004 1.00 49.03 88 ALA A CA 1
ATOM 650 C C . ALA A 1 88 ? -17.558 10.616 -40.838 1.00 49.03 88 ALA A C 1
ATOM 652 O O . ALA A 1 88 ? -16.734 10.192 -40.031 1.00 49.03 88 ALA A O 1
ATOM 653 N N . CYS A 1 89 ? -18.254 9.783 -41.620 1.00 45.50 89 CYS A N 1
ATOM 654 C CA . CYS A 1 89 ? -18.101 8.325 -41.548 1.00 45.50 89 CYS A CA 1
ATOM 655 C C . CYS A 1 89 ? -16.813 7.814 -42.216 1.00 45.50 89 CYS A C 1
ATOM 657 O O . CYS A 1 89 ? -16.289 6.785 -41.797 1.00 45.50 89 CYS A O 1
ATOM 659 N N . PHE A 1 90 ? -16.254 8.533 -43.196 1.00 46.16 90 PHE A N 1
ATOM 660 C CA . PHE A 1 90 ? -15.014 8.110 -43.862 1.00 46.16 90 PHE A CA 1
ATOM 661 C C . PHE A 1 90 ? -13.740 8.423 -43.061 1.00 46.16 90 PHE A C 1
ATOM 663 O O . PHE A 1 90 ? -12.764 7.686 -43.175 1.00 46.16 90 PHE A O 1
ATOM 670 N N . LEU A 1 91 ? -13.748 9.436 -42.187 1.00 45.66 91 LEU A N 1
ATOM 671 C CA . LEU A 1 91 ? -12.597 9.733 -41.319 1.00 45.66 91 LEU A CA 1
ATOM 672 C C . LEU A 1 91 ? -12.491 8.802 -40.097 1.00 45.66 91 LEU A C 1
ATOM 674 O O . LEU A 1 91 ? -11.400 8.628 -39.565 1.00 45.66 91 LEU A O 1
ATOM 678 N N . LEU A 1 92 ? -13.580 8.142 -39.687 1.00 48.69 92 LEU A N 1
ATOM 679 C CA . LEU A 1 92 ? -13.557 7.167 -38.586 1.00 48.69 92 LEU A CA 1
ATOM 680 C C . LEU A 1 92 ? -13.150 5.750 -39.031 1.00 48.69 92 LEU A C 1
ATOM 682 O O . LEU A 1 92 ? -12.668 4.972 -38.213 1.00 48.69 92 LEU A O 1
ATOM 686 N N . ALA A 1 93 ? -13.268 5.418 -40.321 1.00 45.97 93 ALA A N 1
ATOM 687 C CA . ALA A 1 93 ? -12.872 4.107 -40.846 1.00 45.97 93 ALA A CA 1
ATOM 688 C C . ALA A 1 93 ? -11.358 3.975 -41.125 1.00 45.97 93 ALA A C 1
ATOM 690 O O . ALA A 1 93 ? -10.847 2.860 -41.184 1.00 45.97 93 ALA A O 1
ATOM 691 N N . ALA A 1 94 ? -10.617 5.084 -4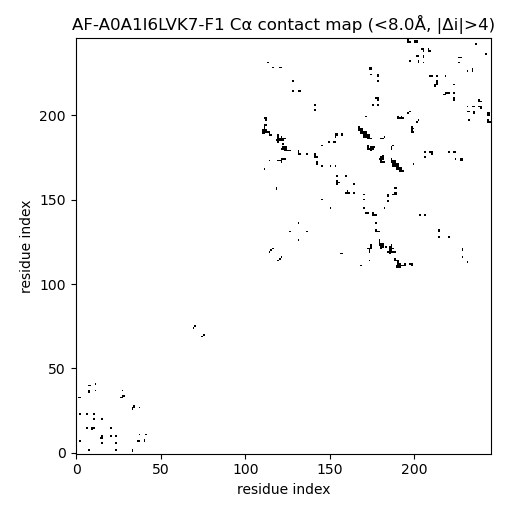1.243 1.00 46.25 94 ALA A N 1
ATOM 692 C CA . ALA A 1 94 ? -9.166 5.060 -41.472 1.00 46.25 94 ALA A CA 1
ATOM 693 C C . ALA A 1 94 ? -8.327 4.907 -40.183 1.00 46.25 94 ALA A C 1
ATOM 695 O O . ALA A 1 94 ? -7.146 4.582 -40.260 1.00 46.25 94 ALA A O 1
ATOM 696 N N . VAL A 1 95 ? -8.922 5.092 -38.997 1.00 50.75 95 VAL A N 1
ATOM 697 C CA . VAL A 1 95 ? -8.232 4.911 -37.701 1.00 50.75 95 VAL A CA 1
ATOM 698 C C . VAL A 1 95 ? -8.342 3.463 -37.187 1.00 50.75 95 VAL A C 1
ATOM 700 O O . VAL A 1 95 ? -7.510 3.018 -36.402 1.00 50.75 95 VAL A O 1
ATOM 703 N N . GLY A 1 96 ? -9.316 2.685 -37.674 1.00 47.03 96 GLY A N 1
ATOM 704 C CA . GLY A 1 96 ? -9.605 1.327 -37.188 1.00 47.03 96 GLY A CA 1
ATOM 705 C C . GLY A 1 96 ? -8.729 0.193 -37.741 1.00 47.03 96 GLY A C 1
ATOM 706 O O . GLY A 1 96 ? -8.841 -0.929 -37.264 1.00 47.03 96 GLY A O 1
ATOM 707 N N . LEU A 1 97 ? -7.856 0.450 -38.720 1.00 50.06 97 LEU A N 1
ATOM 708 C CA . LEU A 1 97 ? -7.005 -0.579 -39.353 1.00 50.06 97 LEU A CA 1
ATOM 709 C C . LEU A 1 97 ? -5.499 -0.393 -39.088 1.00 50.06 97 LEU A C 1
ATOM 711 O O . LEU A 1 97 ? -4.684 -1.125 -39.639 1.00 50.06 97 LEU A O 1
ATOM 715 N N . GLY A 1 98 ? -5.118 0.550 -38.219 1.00 44.69 98 GLY A N 1
ATOM 716 C CA . GLY A 1 98 ? -3.724 0.776 -37.804 1.00 44.69 98 GLY A CA 1
ATOM 717 C C . GLY A 1 98 ? -3.313 0.087 -36.496 1.00 44.69 98 GLY A C 1
ATOM 718 O O . GLY A 1 98 ? -2.186 0.264 -36.049 1.00 44.69 98 GLY A O 1
ATOM 719 N N . TRP A 1 99 ? -4.210 -0.669 -35.856 1.00 43.78 99 TRP A N 1
ATOM 720 C CA . TRP A 1 99 ? -3.987 -1.309 -34.550 1.00 43.78 99 TRP A CA 1
ATOM 721 C C . TRP A 1 99 ? -3.921 -2.836 -34.675 1.00 43.78 99 TRP A C 1
ATOM 723 O O . TRP A 1 99 ? -4.581 -3.571 -33.953 1.00 43.78 99 TRP A O 1
ATOM 733 N N . TRP A 1 100 ? -3.118 -3.333 -35.614 1.00 46.50 100 TRP A N 1
ATOM 734 C CA . TRP A 1 100 ? -2.662 -4.724 -35.582 1.00 46.50 100 TRP A CA 1
ATOM 735 C C . TRP A 1 100 ? -1.285 -4.817 -36.239 1.00 46.50 100 TRP A C 1
ATOM 737 O O . TRP A 1 100 ? -1.123 -5.224 -37.382 1.00 46.50 100 TRP A O 1
ATOM 747 N N . GLY A 1 101 ? -0.274 -4.315 -35.534 1.00 45.19 101 GLY A N 1
ATOM 748 C CA . GLY A 1 101 ? 1.082 -4.248 -36.071 1.00 45.19 101 GLY A CA 1
ATOM 749 C C . GLY A 1 101 ? 2.002 -3.405 -35.210 1.00 45.19 101 GLY A C 1
ATOM 750 O O . GLY A 1 101 ? 2.583 -2.437 -35.681 1.00 45.19 101 GLY A O 1
ATOM 751 N N . GLY A 1 102 ? 2.106 -3.741 -33.929 1.00 36.44 102 GLY A N 1
ATOM 752 C CA . GLY A 1 102 ? 3.028 -3.064 -33.034 1.00 36.44 102 GLY A CA 1
ATOM 753 C C . GLY A 1 102 ? 3.230 -3.881 -31.778 1.00 36.44 102 GLY A C 1
ATOM 754 O O . GLY A 1 102 ? 2.470 -3.748 -30.827 1.00 36.44 102 GLY A O 1
ATOM 755 N N . SER A 1 103 ? 4.273 -4.710 -31.769 1.00 52.28 103 SER A N 1
ATOM 756 C CA . SER A 1 103 ? 4.947 -5.128 -30.542 1.00 52.28 103 SER A CA 1
ATOM 757 C C . SER A 1 103 ? 5.493 -3.871 -29.860 1.00 52.28 103 SER A C 1
ATOM 759 O O . SER A 1 103 ? 6.658 -3.504 -30.014 1.00 52.28 103 SER A O 1
ATOM 761 N N . GLY A 1 104 ? 4.604 -3.157 -29.173 1.00 37.12 104 GLY A N 1
ATOM 762 C CA . GLY A 1 104 ? 4.929 -2.015 -28.345 1.00 37.12 104 GLY A CA 1
ATOM 763 C C . GLY A 1 104 ? 5.649 -2.527 -27.116 1.00 37.12 104 GLY A C 1
ATOM 764 O O . GLY A 1 104 ? 5.026 -2.978 -26.162 1.00 37.12 104 GLY A O 1
ATOM 765 N N . ARG A 1 105 ? 6.979 -2.470 -27.163 1.00 43.66 105 ARG A N 1
ATOM 766 C CA . ARG A 1 105 ? 7.816 -2.379 -25.969 1.00 43.66 105 ARG A CA 1
ATOM 767 C C . ARG A 1 105 ? 7.132 -1.391 -25.021 1.00 43.66 105 ARG A C 1
ATOM 769 O O . ARG A 1 105 ? 6.870 -0.264 -25.442 1.00 43.66 105 ARG A O 1
ATOM 776 N N . HIS A 1 106 ? 6.820 -1.814 -23.797 1.00 39.91 106 HIS A N 1
ATOM 777 C CA . HIS A 1 106 ? 6.379 -0.921 -22.730 1.00 39.91 106 HIS A CA 1
ATOM 778 C C . HIS A 1 106 ? 7.500 0.091 -22.465 1.00 39.91 106 HIS A C 1
ATOM 780 O O . HIS A 1 106 ? 8.413 -0.147 -21.684 1.00 39.91 106 HIS A O 1
ATOM 786 N N . ALA A 1 107 ? 7.477 1.193 -23.206 1.00 35.28 107 ALA A N 1
ATOM 787 C CA . ALA A 1 107 ? 8.318 2.344 -22.977 1.00 35.28 107 ALA A CA 1
ATOM 788 C C . ALA A 1 107 ? 7.569 3.259 -22.006 1.00 35.28 107 ALA A C 1
ATOM 790 O O . ALA A 1 107 ? 6.559 3.849 -22.378 1.00 35.28 107 ALA A O 1
ATOM 791 N N . GLY A 1 108 ? 8.077 3.338 -20.774 1.00 38.72 108 GLY A N 1
ATOM 792 C CA . GLY A 1 108 ? 7.853 4.453 -19.854 1.00 38.72 108 GLY A CA 1
ATOM 793 C C . GLY A 1 108 ? 6.430 4.611 -19.324 1.00 38.72 108 GLY A C 1
ATOM 794 O O . GLY A 1 108 ? 5.751 5.572 -19.670 1.00 38.72 108 GLY A O 1
ATOM 795 N N . GLY A 1 109 ? 6.008 3.718 -18.425 1.00 39.19 109 GLY A N 1
ATOM 796 C CA . GLY A 1 109 ? 5.157 4.171 -17.320 1.00 39.19 109 GLY A CA 1
ATOM 797 C C . GLY A 1 109 ? 5.987 5.088 -16.417 1.00 39.19 109 GLY A C 1
ATOM 798 O O . GLY A 1 109 ? 7.201 4.912 -16.342 1.00 39.19 109 GLY A O 1
ATOM 799 N N . ASP A 1 110 ? 5.362 6.081 -15.794 1.00 48.91 110 ASP A N 1
ATOM 800 C CA . ASP A 1 110 ? 6.004 7.032 -14.882 1.00 48.91 110 ASP A CA 1
ATOM 801 C C . ASP A 1 110 ? 6.512 6.291 -13.631 1.00 48.91 110 ASP A C 1
ATOM 803 O O . ASP A 1 110 ? 5.812 6.159 -12.628 1.00 48.91 110 ASP A O 1
ATOM 807 N N . VAL A 1 111 ? 7.701 5.691 -13.732 1.00 54.72 111 VAL A N 1
ATOM 808 C CA . VAL A 1 111 ? 8.368 5.026 -12.612 1.00 54.72 111 VAL A CA 1
ATOM 809 C C . VAL A 1 111 ? 8.920 6.130 -11.724 1.00 54.72 111 VAL A C 1
ATOM 811 O O . VAL A 1 111 ? 10.041 6.592 -11.930 1.00 54.72 111 VAL A O 1
ATOM 814 N N . GLY A 1 112 ? 8.106 6.618 -10.793 1.00 65.19 112 GLY A N 1
ATOM 815 C CA . GLY A 1 112 ? 8.553 7.698 -9.923 1.00 65.19 112 GLY A CA 1
ATOM 816 C C . GLY A 1 112 ? 7.693 7.942 -8.701 1.00 65.19 112 GLY A C 1
ATOM 817 O O . GLY A 1 112 ? 8.213 7.882 -7.591 1.00 65.19 112 GLY A O 1
ATOM 818 N N . SER A 1 113 ? 6.393 8.174 -8.891 1.00 71.81 113 SER A N 1
ATOM 819 C CA . SER A 1 113 ? 5.515 8.585 -7.785 1.00 71.81 113 SER A CA 1
ATOM 820 C C . SER A 1 113 ? 4.552 7.499 -7.309 1.00 71.81 113 SER A C 1
ATOM 822 O O . SER A 1 113 ? 4.144 7.528 -6.157 1.00 71.81 113 SER A O 1
ATOM 824 N N . VAL A 1 114 ? 4.157 6.536 -8.144 1.00 85.25 114 VAL A N 1
ATOM 825 C CA . VAL A 1 114 ? 3.179 5.500 -7.755 1.00 85.25 114 VAL A CA 1
ATOM 826 C C . VAL A 1 114 ? 3.693 4.121 -8.171 1.00 85.25 114 VAL A C 1
ATOM 828 O O . VAL A 1 114 ? 4.173 3.986 -9.300 1.00 85.25 114 VAL A O 1
ATOM 831 N N . PRO A 1 115 ? 3.606 3.095 -7.304 1.00 90.38 115 PRO A N 1
ATOM 832 C CA . PRO A 1 115 ? 4.023 1.742 -7.654 1.00 90.38 115 PRO A CA 1
ATOM 833 C C . PRO A 1 115 ? 3.151 1.110 -8.734 1.00 90.38 115 PRO A C 1
ATOM 835 O O . PRO A 1 115 ? 1.959 1.396 -8.871 1.00 90.38 115 PRO A O 1
ATOM 838 N N . ASN A 1 116 ? 3.727 0.136 -9.436 1.00 92.06 116 ASN A N 1
ATOM 839 C CA . ASN A 1 116 ? 2.937 -0.799 -10.220 1.00 92.06 116 ASN A CA 1
ATOM 840 C C . ASN A 1 116 ? 2.333 -1.847 -9.275 1.00 92.06 116 ASN A C 1
ATOM 842 O O . ASN A 1 116 ? 3.023 -2.778 -8.870 1.00 92.06 116 ASN A O 1
ATOM 846 N N . LEU A 1 117 ? 1.038 -1.737 -8.968 1.00 93.00 117 LEU A N 1
ATOM 847 C CA . LEU A 1 117 ? 0.349 -2.632 -8.024 1.00 93.00 117 LEU A CA 1
ATOM 848 C C . LEU A 1 117 ? 0.306 -4.111 -8.455 1.00 93.00 117 LEU A C 1
ATOM 850 O O . LEU A 1 117 ? 0.024 -4.974 -7.630 1.00 93.00 117 LEU A O 1
ATOM 854 N N . SER A 1 118 ? 0.603 -4.429 -9.723 1.00 93.25 118 SER A N 1
ATOM 855 C CA . SER A 1 118 ? 0.769 -5.830 -10.148 1.00 93.25 118 SER A CA 1
ATOM 856 C C . SER A 1 118 ? 2.093 -6.433 -9.667 1.00 93.25 118 SER A C 1
ATOM 858 O O . SER A 1 118 ? 2.162 -7.640 -9.459 1.00 93.25 118 SER A O 1
ATOM 860 N N . LEU A 1 119 ? 3.128 -5.604 -9.494 1.00 93.06 119 LEU A N 1
ATOM 861 C CA . LEU A 1 119 ? 4.441 -6.000 -8.968 1.00 93.06 119 LEU A CA 1
ATOM 862 C C . LEU A 1 119 ? 4.523 -5.771 -7.455 1.00 93.06 119 LEU A C 1
ATOM 864 O O . LEU A 1 119 ? 5.112 -6.571 -6.734 1.00 93.06 119 LEU A O 1
ATOM 868 N N . THR A 1 120 ? 3.874 -4.710 -6.976 1.00 95.38 120 THR A N 1
ATOM 869 C CA . THR A 1 120 ? 3.900 -4.271 -5.580 1.00 95.38 120 THR A CA 1
ATOM 870 C C . THR A 1 120 ? 2.479 -4.185 -5.008 1.00 95.38 120 THR A C 1
ATOM 872 O O . THR A 1 120 ? 1.958 -3.089 -4.814 1.00 95.38 120 THR A O 1
ATOM 875 N N . PRO A 1 121 ? 1.799 -5.322 -4.765 1.00 95.88 121 PRO A N 1
ATOM 876 C CA . PRO A 1 121 ? 0.453 -5.342 -4.186 1.00 95.88 121 PRO A CA 1
ATOM 877 C C . PRO A 1 121 ? 0.383 -4.926 -2.703 1.00 95.88 121 PRO A C 1
ATOM 879 O O . PRO A 1 121 ? -0.714 -4.703 -2.196 1.00 95.88 121 PRO A O 1
ATOM 882 N N . GLY A 1 122 ? 1.517 -4.842 -1.998 1.00 96.38 122 GLY A N 1
ATOM 883 C CA . GLY A 1 122 ? 1.584 -4.442 -0.588 1.00 96.38 122 GLY A CA 1
ATOM 884 C C . GLY A 1 122 ? 1.604 -5.632 0.368 1.00 96.38 122 GLY A C 1
ATOM 885 O O . GLY A 1 122 ? 0.633 -5.889 1.079 1.00 96.38 122 GLY A O 1
ATOM 886 N N . ALA A 1 123 ? 2.694 -6.404 0.362 1.00 97.31 123 ALA A N 1
ATOM 887 C CA . ALA A 1 123 ? 2.829 -7.559 1.247 1.00 97.31 123 ALA A CA 1
ATOM 888 C C . ALA A 1 123 ? 2.966 -7.147 2.726 1.00 97.31 123 ALA A C 1
ATOM 890 O O . ALA A 1 123 ? 3.895 -6.437 3.118 1.00 97.31 123 ALA A O 1
ATOM 891 N N . ILE A 1 124 ? 2.053 -7.665 3.548 1.00 96.12 124 ILE A N 1
ATOM 892 C CA . ILE A 1 124 ? 1.947 -7.404 4.988 1.00 96.12 124 ILE A CA 1
ATOM 893 C C . ILE A 1 124 ? 2.109 -8.690 5.804 1.00 96.12 124 ILE A C 1
ATOM 895 O O . ILE A 1 124 ? 1.841 -9.793 5.320 1.00 96.12 124 ILE A O 1
ATOM 899 N N . ARG A 1 125 ? 2.492 -8.541 7.073 1.00 94.12 125 ARG A N 1
ATOM 900 C CA . ARG A 1 125 ? 2.530 -9.611 8.079 1.00 94.12 125 ARG A CA 1
ATOM 901 C C . ARG A 1 125 ? 1.405 -9.436 9.098 1.00 94.12 125 ARG A C 1
ATOM 903 O O . ARG A 1 125 ? 0.872 -8.345 9.289 1.00 94.12 125 ARG A O 1
ATOM 910 N N . THR A 1 126 ? 1.033 -10.521 9.770 1.00 94.31 126 THR A N 1
ATOM 911 C CA . THR A 1 126 ? 0.092 -10.445 10.893 1.00 94.31 126 THR A CA 1
ATOM 912 C C . THR A 1 126 ? 0.776 -9.777 12.082 1.00 94.31 126 THR A C 1
ATOM 914 O O . THR A 1 126 ? 1.793 -10.276 12.554 1.00 94.31 126 THR A O 1
ATOM 917 N N . VAL A 1 127 ? 0.201 -8.673 12.558 1.00 92.38 127 VAL A N 1
ATOM 918 C CA . VAL A 1 127 ? 0.688 -7.884 13.698 1.00 92.38 127 VAL A CA 1
ATOM 919 C C . VAL A 1 127 ? -0.454 -7.572 14.655 1.00 92.38 127 VAL A C 1
ATOM 921 O O . VAL A 1 127 ? -1.619 -7.510 14.254 1.00 92.38 127 VAL A O 1
ATOM 924 N N . SER A 1 128 ? -0.126 -7.369 15.928 1.00 91.56 128 SER A N 1
ATOM 925 C CA . SER A 1 128 ? -1.073 -6.847 16.919 1.00 91.56 128 SER A CA 1
ATOM 926 C C . SER A 1 128 ? -0.920 -5.333 17.068 1.00 91.56 1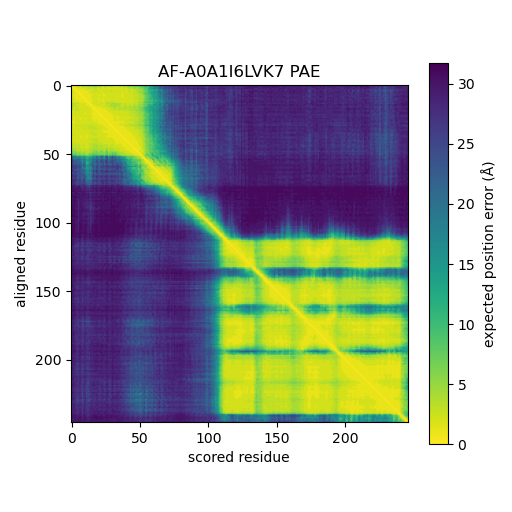28 SER A C 1
ATOM 928 O O . SER A 1 128 ? 0.163 -4.805 16.842 1.00 91.56 128 SER A O 1
ATOM 930 N N . LEU A 1 129 ? -1.968 -4.628 17.513 1.00 91.56 129 LEU A N 1
ATOM 931 C CA . LEU A 1 129 ? -1.862 -3.187 17.791 1.00 91.56 129 LEU A CA 1
ATOM 932 C C . LEU A 1 129 ? -0.781 -2.880 18.835 1.00 91.56 129 LEU A C 1
ATOM 934 O O . LEU A 1 129 ? -0.064 -1.903 18.696 1.00 91.56 129 LEU A O 1
ATOM 938 N N . SER A 1 130 ? -0.617 -3.733 19.848 1.00 89.25 130 SER A N 1
ATOM 939 C CA . SER A 1 130 ? 0.444 -3.575 20.850 1.00 89.25 130 SER A CA 1
ATOM 940 C C . SER A 1 130 ? 1.855 -3.734 20.289 1.00 89.25 130 SER A C 1
ATOM 942 O O . SER A 1 130 ? 2.791 -3.255 20.912 1.00 89.25 130 SER A O 1
ATOM 944 N N . GLU A 1 131 ? 2.006 -4.433 19.164 1.00 87.94 131 GLU A N 1
ATOM 945 C CA . GLU A 1 131 ? 3.301 -4.648 18.515 1.00 87.94 131 GLU A CA 1
ATOM 946 C C . GLU A 1 131 ? 3.700 -3.484 17.611 1.00 87.94 131 GLU A C 1
ATOM 948 O O . GLU A 1 131 ? 4.883 -3.276 17.421 1.00 87.94 131 GLU A O 1
ATOM 953 N N . ILE A 1 132 ? 2.733 -2.758 17.043 1.00 89.25 132 ILE A N 1
ATOM 954 C CA . ILE A 1 132 ? 3.013 -1.620 16.153 1.00 89.25 132 ILE A CA 1
ATOM 955 C C . ILE A 1 132 ? 2.843 -0.259 16.833 1.00 89.25 132 ILE A C 1
ATOM 957 O O . ILE A 1 132 ? 3.224 0.752 16.263 1.00 89.25 132 ILE A O 1
ATOM 961 N N . CYS A 1 133 ? 2.229 -0.212 18.018 1.00 90.00 133 CYS A N 1
ATOM 962 C CA . CYS A 1 133 ? 1.970 1.015 18.775 1.00 90.00 133 CYS A CA 1
ATOM 963 C C . CYS A 1 133 ? 2.731 1.054 20.105 1.00 90.00 133 CYS A C 1
ATOM 965 O O . CYS A 1 133 ? 2.274 1.696 21.055 1.00 90.00 133 CYS A O 1
ATOM 967 N N . SER A 1 134 ? 3.830 0.307 20.233 1.00 81.62 134 SER A N 1
ATOM 968 C CA . SER A 1 134 ? 4.647 0.367 21.441 1.00 81.62 134 SER A CA 1
ATOM 969 C C . SER A 1 134 ? 5.530 1.619 21.404 1.00 81.62 134 SER A C 1
ATOM 971 O O . SER A 1 134 ? 5.955 2.049 20.343 1.00 81.62 134 SER A O 1
ATOM 973 N N . ALA A 1 135 ? 5.850 2.204 22.563 1.00 59.12 135 ALA A N 1
ATOM 974 C CA . ALA A 1 135 ? 6.721 3.389 22.636 1.00 59.12 135 ALA A CA 1
ATOM 975 C C . ALA A 1 135 ? 8.179 3.118 22.189 1.00 59.12 135 ALA A C 1
ATOM 977 O O . ALA A 1 135 ? 9.001 4.025 22.169 1.00 59.12 135 ALA A O 1
ATOM 978 N N . ALA A 1 136 ? 8.530 1.859 21.894 1.00 53.66 136 ALA A N 1
ATOM 979 C CA . ALA A 1 136 ? 9.803 1.502 21.269 1.00 53.66 136 ALA A CA 1
ATOM 980 C C . ALA A 1 136 ? 9.755 1.623 19.734 1.00 53.66 136 ALA A C 1
ATOM 982 O O . ALA A 1 136 ? 10.810 1.664 19.112 1.00 53.66 136 ALA A O 1
ATOM 983 N N . ASP A 1 137 ? 8.552 1.704 19.156 1.00 54.66 137 ASP A N 1
ATOM 984 C CA . ASP A 1 137 ? 8.301 1.890 17.723 1.00 54.66 137 ASP A CA 1
ATOM 985 C C . ASP A 1 137 ? 8.154 3.376 17.348 1.00 54.66 137 ASP A C 1
ATOM 987 O O . ASP A 1 137 ? 7.876 3.684 16.192 1.00 54.66 137 ASP A O 1
ATOM 991 N N . ASP A 1 138 ? 8.402 4.285 18.304 1.00 53.84 138 ASP A N 1
ATOM 992 C CA . ASP A 1 138 ? 8.675 5.715 18.063 1.00 53.84 138 ASP A CA 1
ATOM 993 C C . ASP A 1 138 ? 10.033 5.919 17.341 1.00 53.84 138 ASP A C 1
ATOM 995 O O . ASP A 1 138 ? 10.537 7.038 17.243 1.00 53.84 138 ASP A O 1
ATOM 999 N N . ASP A 1 139 ? 10.674 4.837 16.878 1.00 55.34 139 ASP A N 1
ATOM 1000 C CA . ASP A 1 139 ? 11.748 4.906 15.896 1.00 55.34 139 ASP A CA 1
ATOM 1001 C C . ASP A 1 139 ? 11.122 5.380 14.577 1.00 55.34 139 ASP A C 1
ATOM 1003 O O . ASP A 1 139 ? 10.434 4.625 13.890 1.00 55.34 139 ASP A O 1
ATOM 1007 N N . ASP A 1 140 ? 11.317 6.663 14.265 1.00 62.44 140 ASP A N 1
ATOM 1008 C CA . ASP A 1 140 ? 10.815 7.372 13.076 1.00 62.44 140 ASP A CA 1
ATOM 1009 C C . ASP A 1 140 ? 11.369 6.806 11.740 1.00 62.44 140 ASP A C 1
ATOM 1011 O O . ASP A 1 140 ? 11.277 7.453 10.693 1.00 62.44 140 ASP A O 1
ATOM 1015 N N . ASP A 1 141 ? 11.979 5.616 11.750 1.00 73.12 141 ASP A N 1
ATOM 1016 C CA . ASP A 1 141 ? 12.522 4.952 10.569 1.00 73.12 141 ASP A CA 1
ATOM 1017 C C . ASP A 1 141 ? 11.409 4.263 9.763 1.00 73.12 141 ASP A C 1
ATOM 1019 O O . ASP A 1 141 ? 11.155 3.059 9.860 1.00 73.12 141 ASP A O 1
ATOM 1023 N N . LEU A 1 142 ? 10.713 5.072 8.961 1.00 77.94 142 LEU A N 1
ATOM 1024 C CA . LEU A 1 142 ? 9.685 4.624 8.017 1.00 77.94 142 LEU A CA 1
ATOM 1025 C C . LEU A 1 142 ? 10.267 3.756 6.888 1.00 77.94 142 LEU A C 1
ATOM 1027 O O . LEU A 1 142 ? 9.558 2.886 6.373 1.00 77.94 142 LEU A O 1
ATOM 1031 N N . ASP A 1 143 ? 11.559 3.935 6.586 1.00 78.19 143 ASP A N 1
ATOM 1032 C CA . ASP A 1 143 ? 12.281 3.306 5.479 1.00 78.19 143 ASP A CA 1
ATOM 1033 C C . ASP A 1 143 ? 13.555 2.566 5.938 1.00 78.19 143 ASP A C 1
ATOM 1035 O O . ASP A 1 143 ? 14.675 2.958 5.572 1.00 78.19 143 ASP A O 1
ATOM 1039 N N . PRO A 1 144 ? 13.430 1.444 6.675 1.00 84.25 144 PRO A N 1
ATOM 1040 C CA . PRO A 1 144 ? 14.596 0.690 7.113 1.00 84.25 144 PRO A CA 1
ATOM 1041 C C . PRO A 1 144 ? 15.508 0.276 5.956 1.00 84.25 144 PRO A C 1
ATOM 1043 O O . PRO A 1 144 ? 15.065 -0.151 4.886 1.00 84.25 144 PRO A O 1
ATOM 1046 N N . VAL A 1 145 ? 16.822 0.342 6.192 1.00 85.69 145 VAL A N 1
ATOM 1047 C CA . VAL A 1 145 ? 17.832 0.010 5.176 1.00 85.69 145 VAL A CA 1
ATOM 1048 C C . VAL A 1 145 ? 17.685 -1.441 4.703 1.00 85.69 145 VAL A C 1
ATOM 1050 O O . VAL A 1 145 ? 17.958 -2.395 5.435 1.00 85.69 145 VAL A O 1
ATOM 1053 N N . LEU A 1 146 ? 17.338 -1.608 3.426 1.00 89.19 146 LEU A N 1
ATOM 1054 C CA . LEU A 1 146 ? 17.202 -2.915 2.787 1.00 89.19 146 LEU A CA 1
ATOM 1055 C C . LEU A 1 146 ? 18.558 -3.505 2.356 1.00 89.19 146 LEU A C 1
ATOM 1057 O O . LEU A 1 146 ? 19.408 -2.780 1.828 1.00 89.19 146 LEU A O 1
ATOM 1061 N N . PRO A 1 147 ? 18.756 -4.834 2.456 1.00 90.69 147 PRO A N 1
ATOM 1062 C CA . PRO A 1 147 ? 19.907 -5.512 1.869 1.00 90.69 147 PRO A CA 1
ATOM 1063 C C . PRO A 1 147 ? 20.053 -5.225 0.370 1.00 90.69 147 PRO A C 1
ATOM 1065 O O . PRO A 1 147 ? 19.080 -5.275 -0.384 1.00 90.69 147 PRO A O 1
ATOM 1068 N N . ALA A 1 148 ? 21.289 -5.029 -0.097 1.00 89.00 148 ALA A N 1
ATOM 1069 C CA . ALA A 1 148 ? 21.572 -4.752 -1.509 1.00 89.00 148 ALA A CA 1
ATOM 1070 C C . ALA A 1 148 ? 21.035 -5.839 -2.463 1.00 89.00 148 ALA A C 1
ATOM 1072 O O . ALA A 1 148 ? 20.704 -5.550 -3.610 1.00 89.00 148 ALA A O 1
ATOM 1073 N N . SER A 1 149 ? 20.929 -7.093 -2.012 1.00 89.81 149 SER A N 1
ATOM 1074 C CA . SER A 1 149 ? 20.324 -8.181 -2.791 1.00 89.81 149 SER A CA 1
ATOM 1075 C C . SER A 1 149 ? 18.831 -7.963 -3.052 1.00 89.81 149 SER A C 1
ATOM 1077 O O . SER A 1 149 ? 18.375 -8.225 -4.162 1.00 89.81 149 SER A O 1
ATOM 1079 N N . ILE A 1 150 ? 18.085 -7.462 -2.061 1.00 91.94 150 ILE A N 1
ATOM 1080 C CA . ILE A 1 150 ? 16.660 -7.141 -2.203 1.00 91.94 150 ILE A CA 1
ATOM 1081 C C . ILE A 1 150 ? 16.495 -5.937 -3.125 1.00 91.94 150 ILE A C 1
ATOM 1083 O O . ILE A 1 150 ? 15.711 -6.003 -4.067 1.00 91.94 150 ILE A O 1
ATOM 1087 N N . GLN A 1 151 ? 17.291 -4.882 -2.926 1.00 90.00 151 GLN A N 1
ATOM 1088 C CA . GLN A 1 151 ? 17.228 -3.694 -3.780 1.00 90.00 151 GLN A CA 1
ATOM 1089 C C . GLN A 1 151 ? 17.435 -4.051 -5.262 1.00 90.00 151 GLN A C 1
ATOM 1091 O O . GLN A 1 151 ? 16.630 -3.674 -6.113 1.00 90.00 151 GLN A O 1
ATOM 1096 N N . HIS A 1 152 ? 18.453 -4.862 -5.575 1.00 89.06 152 HIS A N 1
ATOM 1097 C CA . HIS A 1 152 ? 18.689 -5.349 -6.938 1.00 89.06 152 HIS A CA 1
ATOM 1098 C C . HIS A 1 152 ? 17.530 -6.182 -7.498 1.00 89.06 152 HIS A C 1
ATOM 1100 O O . HIS A 1 152 ? 17.194 -6.029 -8.672 1.00 89.06 152 HIS A O 1
ATOM 1106 N N . ALA A 1 153 ? 16.920 -7.050 -6.685 1.00 91.81 153 ALA A N 1
ATOM 1107 C CA . ALA A 1 153 ? 15.781 -7.858 -7.113 1.00 91.81 153 ALA A CA 1
ATOM 1108 C C . ALA A 1 153 ? 14.571 -6.982 -7.478 1.00 91.81 153 ALA A C 1
ATOM 1110 O O . ALA A 1 153 ? 13.947 -7.208 -8.512 1.00 91.81 153 ALA A O 1
ATOM 1111 N N . VAL A 1 154 ? 14.290 -5.938 -6.690 1.00 92.88 154 VAL A N 1
ATOM 1112 C CA . VAL A 1 154 ? 13.211 -4.980 -6.982 1.00 92.88 154 VAL A CA 1
ATOM 1113 C C . VAL A 1 154 ? 13.479 -4.240 -8.296 1.00 92.88 154 VAL A C 1
ATOM 1115 O O . VAL A 1 154 ? 12.600 -4.176 -9.155 1.00 92.88 154 VAL A O 1
ATOM 1118 N N . PHE A 1 155 ? 14.700 -3.737 -8.513 1.00 90.44 155 PHE A N 1
ATOM 1119 C CA . PHE A 1 155 ? 15.059 -3.088 -9.781 1.00 90.44 155 PHE A CA 1
ATOM 1120 C C . PHE A 1 155 ? 14.912 -4.026 -10.986 1.00 90.44 155 PHE A C 1
ATOM 1122 O O . PHE A 1 155 ? 14.426 -3.602 -12.037 1.00 90.44 155 PHE A O 1
ATOM 1129 N N . GLN A 1 156 ? 15.297 -5.296 -10.833 1.00 91.00 156 GLN A N 1
ATOM 1130 C CA . GLN A 1 156 ? 15.153 -6.310 -11.874 1.00 91.00 156 GLN A CA 1
ATOM 1131 C C . GLN A 1 156 ? 13.680 -6.579 -12.210 1.00 91.00 156 GLN A C 1
ATOM 1133 O O . GLN A 1 156 ? 13.337 -6.613 -13.392 1.00 91.00 156 GLN A O 1
ATOM 1138 N N . GLU A 1 157 ? 12.821 -6.728 -11.199 1.00 92.38 157 GLU A N 1
ATOM 1139 C CA . GLU A 1 157 ? 11.380 -6.963 -11.368 1.00 92.38 157 GLU A CA 1
ATOM 1140 C C . GLU A 1 157 ? 10.703 -5.791 -12.096 1.00 92.38 157 GLU A C 1
ATOM 1142 O O . GLU A 1 157 ? 9.863 -5.978 -12.976 1.00 92.38 157 GLU A O 1
ATOM 1147 N N . TYR A 1 158 ? 11.148 -4.568 -11.801 1.00 90.94 158 TYR A N 1
ATOM 1148 C CA . TYR A 1 158 ? 10.696 -3.343 -12.461 1.00 90.94 158 TYR A CA 1
ATOM 1149 C C . TYR A 1 158 ? 11.352 -3.085 -13.830 1.00 90.94 158 TYR A C 1
ATOM 1151 O O . TYR A 1 158 ? 11.023 -2.100 -14.495 1.00 90.94 158 TYR A O 1
ATOM 1159 N N . GLY A 1 159 ? 12.271 -3.946 -14.281 1.00 90.31 159 GLY A N 1
ATOM 1160 C CA . GLY A 1 159 ? 12.954 -3.811 -15.570 1.00 90.31 159 GLY A CA 1
ATOM 1161 C C . GLY A 1 159 ? 13.887 -2.596 -15.667 1.00 90.31 159 GLY A C 1
ATOM 1162 O O . GLY A 1 159 ? 14.150 -2.111 -16.770 1.00 90.31 159 GLY A O 1
ATOM 1163 N N . ILE A 1 160 ? 14.384 -2.090 -14.534 1.00 85.38 160 ILE A N 1
ATOM 1164 C CA . ILE A 1 160 ? 15.282 -0.931 -14.465 1.00 85.38 160 ILE A CA 1
ATOM 1165 C C . ILE A 1 160 ? 16.730 -1.392 -14.649 1.00 85.38 160 ILE A C 1
ATOM 1167 O O . ILE A 1 160 ? 17.197 -2.341 -14.020 1.00 85.38 160 ILE A O 1
ATOM 1171 N N . ALA A 1 161 ? 17.462 -0.713 -15.533 1.00 80.38 161 ALA A N 1
ATOM 1172 C CA . ALA A 1 161 ? 18.855 -1.042 -15.806 1.00 80.38 161 ALA A CA 1
ATOM 1173 C C . ALA A 1 161 ? 19.768 -0.710 -14.615 1.00 80.38 161 ALA A C 1
ATOM 1175 O O . ALA A 1 161 ? 19.630 0.329 -13.975 1.00 80.38 161 ALA A O 1
ATOM 1176 N N . ALA A 1 162 ? 20.788 -1.546 -14.403 1.00 68.25 162 ALA A N 1
ATOM 1177 C CA . ALA A 1 162 ? 21.731 -1.408 -13.293 1.00 68.25 162 ALA A CA 1
ATOM 1178 C C . ALA A 1 162 ? 22.553 -0.096 -13.295 1.00 68.25 162 ALA A C 1
ATOM 1180 O O . ALA A 1 162 ? 23.132 0.313 -12.290 1.00 68.25 162 ALA A O 1
ATOM 1181 N N . ALA A 1 163 ? 22.645 0.598 -14.427 1.00 73.50 163 ALA A N 1
ATOM 1182 C CA . ALA A 1 163 ? 23.420 1.827 -14.509 1.00 73.50 163 ALA A CA 1
ATOM 1183 C C . ALA A 1 163 ? 22.656 3.008 -13.879 1.00 73.50 163 ALA A C 1
ATOM 1185 O O . ALA A 1 163 ? 21.704 3.519 -14.459 1.00 73.50 163 ALA A O 1
ATOM 1186 N N . GLY A 1 164 ? 23.121 3.485 -12.718 1.00 65.12 164 GLY A N 1
ATOM 1187 C CA . GLY A 1 164 ? 22.626 4.718 -12.090 1.00 65.12 164 GLY A CA 1
ATOM 1188 C C . GLY A 1 164 ? 21.390 4.564 -11.198 1.00 65.12 164 GLY A C 1
ATOM 1189 O O . GLY A 1 164 ? 20.813 5.580 -10.821 1.00 65.12 164 GLY A O 1
ATOM 1190 N N . MET A 1 165 ? 21.010 3.333 -10.837 1.00 75.50 165 MET A N 1
ATOM 1191 C CA . MET A 1 165 ? 19.840 3.031 -9.990 1.00 75.50 165 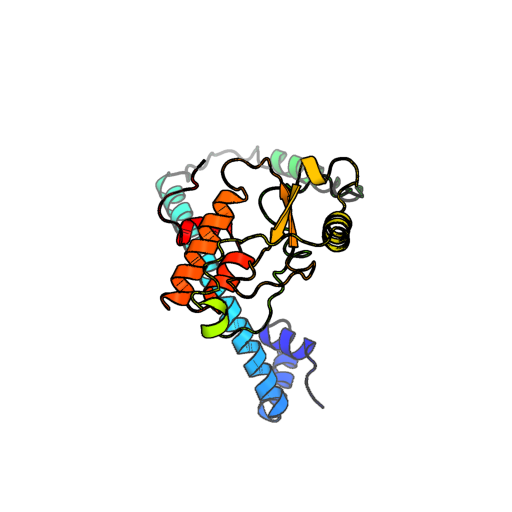MET A CA 1
ATOM 1192 C C . MET A 1 165 ? 19.869 3.796 -8.658 1.00 75.50 165 MET A C 1
ATOM 1194 O O . MET A 1 165 ? 18.972 4.593 -8.401 1.00 75.50 165 MET A O 1
ATOM 1198 N N . GLU A 1 166 ? 20.953 3.670 -7.889 1.00 72.62 166 GLU A N 1
ATOM 1199 C CA . GLU A 1 166 ? 21.107 4.308 -6.567 1.00 72.62 166 GLU A CA 1
ATOM 1200 C C . GLU A 1 166 ? 21.099 5.846 -6.600 1.00 72.62 166 GLU A C 1
ATOM 1202 O O . GLU A 1 166 ? 20.926 6.498 -5.579 1.00 72.62 166 GLU A O 1
ATOM 1207 N N . LYS A 1 167 ? 21.315 6.459 -7.771 1.00 78.62 167 LYS A N 1
ATOM 1208 C CA . LYS A 1 167 ? 21.320 7.925 -7.912 1.00 78.62 167 LYS A CA 1
ATOM 1209 C C . LYS A 1 167 ? 19.945 8.498 -8.222 1.00 78.62 167 LYS A C 1
ATOM 1211 O O . LYS A 1 167 ? 19.730 9.689 -8.023 1.00 78.62 167 LYS A O 1
ATOM 1216 N N . ASN A 1 168 ? 19.060 7.672 -8.769 1.00 78.38 168 ASN A N 1
ATOM 1217 C CA . ASN A 1 168 ? 17.779 8.109 -9.308 1.00 78.38 168 ASN A CA 1
ATOM 1218 C C . ASN A 1 168 ? 16.603 7.611 -8.465 1.00 78.38 168 ASN A C 1
ATOM 1220 O O . ASN A 1 168 ? 15.548 8.244 -8.503 1.00 78.38 168 ASN A O 1
ATOM 1224 N N . TYR A 1 169 ? 16.793 6.529 -7.704 1.00 82.94 169 TYR A N 1
ATOM 1225 C CA . TYR A 1 169 ? 15.726 5.849 -6.984 1.00 82.94 169 TYR A CA 1
ATOM 1226 C C . TYR A 1 169 ? 16.114 5.481 -5.550 1.00 82.94 169 TYR A C 1
ATOM 1228 O O . TYR A 1 169 ? 17.231 5.025 -5.308 1.00 82.94 169 TYR A O 1
ATOM 1236 N N . GLN A 1 170 ? 15.144 5.593 -4.647 1.00 85.75 170 GLN A N 1
ATOM 1237 C CA . GLN A 1 170 ? 15.103 4.895 -3.364 1.00 85.75 170 GLN A CA 1
ATOM 1238 C C . GLN A 1 170 ? 14.197 3.670 -3.510 1.00 85.75 170 GLN A C 1
ATOM 1240 O O . GLN A 1 170 ? 13.218 3.715 -4.255 1.00 85.75 170 GLN A O 1
ATOM 1245 N N . ILE A 1 171 ? 14.517 2.568 -2.832 1.00 90.62 171 ILE A N 1
ATOM 1246 C CA . ILE A 1 171 ? 13.553 1.473 -2.685 1.00 90.62 171 ILE A CA 1
ATOM 1247 C C . ILE A 1 171 ? 12.666 1.804 -1.494 1.00 90.62 171 ILE A C 1
ATOM 1249 O O . ILE A 1 171 ? 13.176 1.968 -0.391 1.00 90.62 171 ILE A O 1
ATOM 1253 N N . ASP A 1 172 ? 11.372 1.909 -1.757 1.00 91.94 172 ASP A N 1
ATOM 1254 C CA . ASP A 1 172 ? 10.360 2.366 -0.810 1.00 91.94 172 ASP A CA 1
ATOM 1255 C C . ASP A 1 172 ? 9.330 1.253 -0.554 1.00 91.94 172 ASP A C 1
ATOM 1257 O O . ASP A 1 172 ? 9.077 0.405 -1.423 1.00 91.94 172 ASP A O 1
ATOM 1261 N N . TYR A 1 173 ? 8.752 1.252 0.644 1.00 94.50 173 TYR A N 1
ATOM 1262 C CA . TYR A 1 173 ? 7.710 0.333 1.086 1.00 94.50 173 TYR A CA 1
ATOM 1263 C C . TYR A 1 173 ? 6.322 0.844 0.685 1.00 94.50 173 TYR A C 1
ATOM 1265 O O . TYR A 1 173 ? 5.990 1.991 0.940 1.00 94.50 173 TYR A O 1
ATOM 1273 N N . LEU A 1 174 ? 5.431 -0.003 0.157 1.00 95.81 174 LEU A N 1
ATOM 1274 C CA . LEU A 1 174 ? 4.023 0.383 -0.036 1.00 95.81 174 LEU A CA 1
ATOM 1275 C C . LEU A 1 174 ? 3.244 0.470 1.255 1.00 95.81 174 LEU A C 1
ATOM 1277 O O . LEU A 1 174 ? 2.437 1.376 1.445 1.00 95.81 174 LEU A O 1
ATOM 1281 N N . VAL A 1 175 ? 3.466 -0.503 2.119 1.00 95.94 175 VAL A N 1
ATOM 1282 C CA . VAL A 1 175 ? 3.024 -0.459 3.499 1.00 95.94 175 VAL A CA 1
ATOM 1283 C C . VAL A 1 175 ? 4.292 -0.435 4.326 1.00 95.94 175 VAL A C 1
ATOM 1285 O O . VAL A 1 175 ? 5.061 -1.392 4.246 1.00 95.94 175 VAL A O 1
ATOM 1288 N N . ASN A 1 176 ? 4.538 0.624 5.093 1.00 93.62 176 ASN A N 1
ATOM 1289 C CA . ASN A 1 176 ? 5.693 0.656 5.982 1.00 93.62 176 ASN A CA 1
ATOM 1290 C C . ASN A 1 176 ? 5.574 -0.389 7.121 1.00 93.62 176 ASN A C 1
ATOM 1292 O O . ASN A 1 176 ? 4.474 -0.872 7.437 1.00 93.62 176 ASN A O 1
ATOM 1296 N N . PRO A 1 177 ? 6.687 -0.764 7.776 1.00 92.44 177 PRO A N 1
ATOM 1297 C CA . PRO A 1 177 ? 6.678 -1.750 8.861 1.00 92.44 177 PRO A CA 1
ATOM 1298 C C . PRO A 1 177 ? 5.793 -1.375 10.059 1.00 92.44 177 PRO A C 1
ATOM 1300 O O . PRO A 1 177 ? 5.187 -2.266 10.662 1.00 92.44 177 PRO A O 1
ATOM 1303 N N . GLN A 1 178 ? 5.642 -0.081 10.359 1.00 91.50 178 GLN A N 1
ATOM 1304 C CA . GLN A 1 178 ? 4.758 0.424 11.420 1.00 91.50 178 GLN A CA 1
ATOM 1305 C C . GLN A 1 178 ? 3.263 0.202 11.113 1.00 91.50 178 GLN A C 1
ATOM 1307 O O . GLN A 1 178 ? 2.428 0.181 12.014 1.00 91.50 178 GLN A O 1
ATOM 1312 N N . LEU A 1 179 ? 2.900 -0.036 9.850 1.00 94.19 179 LEU A N 1
ATOM 1313 C CA . LEU A 1 179 ? 1.569 -0.491 9.436 1.00 94.19 179 LEU A CA 1
ATOM 1314 C C . LEU A 1 179 ? 1.542 -1.993 9.104 1.00 94.19 179 LEU A C 1
ATOM 1316 O O . LEU A 1 179 ? 0.589 -2.484 8.493 1.00 94.19 179 LEU A O 1
ATOM 1320 N N . GLY A 1 180 ? 2.558 -2.752 9.521 1.00 94.06 180 GLY A N 1
ATOM 1321 C CA . GLY A 1 180 ? 2.647 -4.201 9.325 1.00 94.06 180 GLY A CA 1
ATOM 1322 C C . GLY A 1 180 ? 3.171 -4.627 7.953 1.00 94.06 180 GLY A C 1
ATOM 1323 O O . GLY A 1 180 ? 2.990 -5.784 7.573 1.00 94.06 180 GLY A O 1
ATOM 1324 N N . GLY A 1 181 ? 3.806 -3.727 7.205 1.00 95.31 181 GLY A N 1
ATOM 1325 C CA . GLY A 1 181 ? 4.527 -4.053 5.980 1.00 95.31 181 GLY A CA 1
ATOM 1326 C C . GLY A 1 181 ? 5.708 -5.000 6.175 1.00 95.31 181 GLY A C 1
ATOM 1327 O O . GLY A 1 181 ? 6.204 -5.194 7.287 1.00 95.31 181 GLY A O 1
ATOM 1328 N N . THR A 1 182 ? 6.157 -5.603 5.075 1.00 94.25 182 THR A N 1
ATOM 1329 C CA . THR A 1 182 ? 7.304 -6.530 5.038 1.00 94.25 182 THR A CA 1
ATOM 1330 C C . THR A 1 182 ? 8.352 -6.086 4.021 1.00 94.25 182 THR A C 1
ATOM 1332 O O . THR A 1 182 ? 8.061 -5.273 3.148 1.00 94.25 182 THR A O 1
ATOM 1335 N N . ASP A 1 183 ? 9.560 -6.640 4.113 1.00 94.19 183 ASP A N 1
ATOM 1336 C CA . ASP A 1 183 ? 10.658 -6.486 3.146 1.00 94.19 183 ASP A CA 1
ATOM 1337 C C . ASP A 1 183 ? 10.521 -7.405 1.913 1.00 94.19 183 ASP A C 1
ATOM 1339 O O . ASP A 1 183 ? 11.433 -7.507 1.090 1.00 94.19 183 ASP A O 1
ATOM 1343 N N . ASP A 1 184 ? 9.376 -8.077 1.763 1.00 95.50 184 ASP A N 1
ATOM 1344 C CA . ASP A 1 184 ? 9.045 -8.860 0.577 1.00 95.50 184 ASP A CA 1
ATOM 1345 C C . ASP A 1 184 ? 8.987 -7.939 -0.649 1.00 95.50 184 ASP A C 1
ATOM 1347 O O . ASP A 1 184 ? 8.376 -6.872 -0.609 1.00 95.50 184 ASP A O 1
ATOM 1351 N N . ILE A 1 185 ? 9.568 -8.370 -1.772 1.00 94.94 185 ILE A N 1
ATOM 1352 C CA . ILE A 1 185 ? 9.606 -7.591 -3.021 1.00 94.94 185 ILE A CA 1
ATOM 1353 C C . ILE A 1 185 ? 8.213 -7.148 -3.498 1.00 94.94 185 ILE A C 1
ATOM 1355 O O . ILE A 1 185 ? 8.084 -6.116 -4.147 1.00 94.94 185 ILE A O 1
ATOM 1359 N N . ARG A 1 186 ? 7.153 -7.873 -3.115 1.00 95.88 186 ARG A N 1
ATOM 1360 C CA . ARG A 1 186 ? 5.749 -7.532 -3.393 1.00 95.88 186 ARG A CA 1
ATOM 1361 C C . ARG A 1 186 ? 5.231 -6.350 -2.564 1.00 95.88 186 ARG A C 1
ATOM 1363 O O . ARG A 1 186 ? 4.088 -5.933 -2.738 1.00 95.88 186 ARG A O 1
ATOM 1370 N N . ASN A 1 187 ? 6.022 -5.821 -1.640 1.00 97.38 187 ASN A N 1
ATOM 1371 C CA . ASN A 1 187 ? 5.757 -4.600 -0.881 1.00 97.38 187 ASN A CA 1
ATOM 1372 C C . ASN A 1 187 ? 6.729 -3.467 -1.233 1.00 97.38 187 ASN A C 1
ATOM 1374 O O . ASN A 1 187 ? 6.609 -2.392 -0.666 1.00 97.38 187 ASN A O 1
ATOM 1378 N N . LEU A 1 188 ? 7.672 -3.686 -2.150 1.00 95.44 188 LEU A N 1
ATOM 1379 C CA . LEU A 1 188 ? 8.738 -2.735 -2.439 1.00 95.44 188 LEU A CA 1
ATOM 1380 C C . LEU A 1 188 ? 8.631 -2.204 -3.864 1.00 95.44 188 LEU A C 1
ATOM 1382 O O . LEU A 1 188 ? 8.271 -2.947 -4.782 1.00 95.44 188 LEU A O 1
ATOM 1386 N N . TRP A 1 189 ? 8.964 -0.932 -4.077 1.00 93.75 189 TRP A N 1
ATOM 1387 C CA . TRP A 1 189 ? 9.096 -0.375 -5.424 1.00 93.75 189 TRP A CA 1
ATOM 1388 C C . TRP A 1 189 ? 10.241 0.644 -5.533 1.00 93.75 189 TRP A C 1
ATOM 1390 O O . TRP A 1 189 ? 10.629 1.253 -4.538 1.00 93.75 189 TRP A O 1
ATOM 1400 N N . PRO A 1 190 ? 10.771 0.883 -6.747 1.00 91.00 190 PRO A N 1
ATOM 1401 C CA . PRO A 1 190 ? 11.710 1.971 -7.008 1.00 91.00 190 PRO A CA 1
ATOM 1402 C C . PRO A 1 190 ? 10.994 3.325 -7.064 1.00 91.00 190 PRO A C 1
ATOM 1404 O O . PRO A 1 190 ? 10.336 3.651 -8.056 1.00 91.00 190 PRO A O 1
ATOM 1407 N N . GLN A 1 191 ? 11.108 4.128 -6.013 1.00 86.31 191 GLN A N 1
ATOM 1408 C CA . GLN A 1 191 ? 10.581 5.487 -5.974 1.00 86.31 191 GLN A CA 1
ATOM 1409 C C . GLN A 1 191 ? 11.627 6.465 -6.500 1.00 86.31 191 GLN A C 1
ATOM 1411 O O . GLN A 1 191 ? 12.768 6.462 -6.043 1.00 86.31 191 GLN A O 1
ATOM 1416 N N . ALA A 1 192 ? 11.269 7.305 -7.470 1.00 79.44 192 ALA A N 1
ATOM 1417 C CA . ALA A 1 192 ? 12.224 8.271 -8.002 1.00 79.44 192 ALA A CA 1
ATOM 1418 C C . ALA A 1 192 ? 12.436 9.418 -7.008 1.00 79.44 192 ALA A C 1
ATOM 1420 O O . ALA A 1 192 ? 11.477 9.989 -6.490 1.00 79.44 192 ALA A O 1
ATOM 1421 N N . TYR A 1 193 ? 13.688 9.846 -6.827 1.00 72.00 193 TYR A N 1
ATOM 1422 C CA . TYR A 1 193 ? 14.000 11.040 -6.028 1.00 72.00 193 TYR A CA 1
ATOM 1423 C C . TYR A 1 193 ? 13.418 12.331 -6.630 1.00 72.00 193 TYR A C 1
ATOM 1425 O O . TYR A 1 193 ? 13.265 13.341 -5.944 1.00 72.00 193 TYR A O 1
ATOM 1433 N N . GLN A 1 194 ? 13.116 12.319 -7.929 1.00 67.62 194 GLN A N 1
ATOM 1434 C CA . GLN A 1 194 ? 12.574 13.449 -8.676 1.00 67.62 194 GLN A CA 1
ATOM 1435 C C . GLN A 1 194 ? 11.121 13.137 -9.060 1.00 67.62 194 GLN A C 1
ATOM 1437 O O . GLN A 1 194 ? 10.887 12.238 -9.857 1.00 67.62 194 GLN A O 1
ATOM 1442 N N . GLY A 1 195 ? 10.146 13.867 -8.505 1.00 59.94 195 GLY A N 1
ATOM 1443 C CA . GLY A 1 195 ? 8.722 13.536 -8.719 1.00 59.94 195 GLY A CA 1
ATOM 1444 C C . GLY A 1 195 ? 7.717 14.656 -8.435 1.00 59.94 195 GLY A C 1
ATOM 1445 O O . GLY A 1 195 ? 6.513 14.424 -8.353 1.00 59.94 195 GLY A O 1
ATOM 1446 N N . GLY A 1 196 ? 8.177 15.899 -8.266 1.00 71.00 196 GLY A N 1
ATOM 1447 C CA . GLY A 1 196 ? 7.292 17.002 -7.887 1.00 71.00 196 GLY A CA 1
ATOM 1448 C C . GLY A 1 196 ? 6.723 16.828 -6.472 1.00 71.00 196 GLY A C 1
ATOM 1449 O O . GLY A 1 196 ? 7.439 16.428 -5.557 1.00 71.00 196 GLY A O 1
ATOM 1450 N N . VAL A 1 197 ? 5.445 17.169 -6.278 1.00 78.00 197 VAL A N 1
ATOM 1451 C CA . VAL A 1 197 ? 4.787 17.173 -4.953 1.00 78.00 197 VAL A CA 1
ATOM 1452 C C . VAL A 1 197 ? 4.463 15.778 -4.403 1.00 78.00 197 VAL A C 1
ATOM 1454 O O . VAL A 1 197 ? 4.234 15.651 -3.205 1.00 78.00 197 VAL A O 1
ATOM 1457 N N . TRP A 1 198 ? 4.448 14.743 -5.250 1.00 85.44 198 TRP A N 1
ATOM 1458 C CA . TRP A 1 198 ? 4.211 13.352 -4.850 1.00 85.44 198 TRP A CA 1
ATOM 1459 C C . TRP A 1 198 ? 5.547 12.607 -4.814 1.00 85.44 198 TRP A C 1
ATOM 1461 O O . TRP A 1 198 ? 5.965 12.000 -5.800 1.00 85.44 198 TRP A O 1
ATOM 1471 N N . ASN A 1 199 ? 6.230 12.733 -3.680 1.00 81.00 199 ASN A N 1
ATOM 1472 C CA . ASN A 1 199 ? 7.564 12.197 -3.412 1.00 81.00 199 ASN A CA 1
ATOM 1473 C C . ASN A 1 199 ? 7.586 11.436 -2.071 1.00 81.00 199 ASN A C 1
ATOM 1475 O O . ASN A 1 199 ? 6.580 11.460 -1.357 1.00 81.00 199 ASN A O 1
ATOM 1479 N N . ALA A 1 200 ? 8.732 10.832 -1.733 1.00 81.19 200 ALA A N 1
ATOM 1480 C CA . ALA A 1 200 ? 8.976 10.112 -0.476 1.00 81.19 200 ALA A CA 1
ATOM 1481 C C . ALA A 1 200 ? 8.421 10.863 0.738 1.00 81.19 200 ALA A C 1
ATOM 1483 O O . ALA A 1 200 ? 7.493 10.400 1.381 1.00 81.19 200 ALA A O 1
ATOM 1484 N N . ARG A 1 201 ? 8.824 12.127 0.928 1.00 83.62 201 ARG A N 1
ATOM 1485 C CA . ARG A 1 201 ? 8.387 12.933 2.081 1.00 83.62 201 ARG A CA 1
ATOM 1486 C C . ARG A 1 201 ? 6.874 13.109 2.176 1.00 83.62 201 ARG A C 1
ATOM 1488 O O . ARG A 1 201 ? 6.340 13.289 3.269 1.00 83.62 201 ARG A O 1
ATOM 1495 N N . ALA A 1 202 ? 6.170 13.186 1.045 1.00 88.31 202 ALA A N 1
ATOM 1496 C CA . ALA A 1 202 ? 4.711 13.253 1.058 1.00 88.31 202 ALA A CA 1
ATOM 1497 C C . ALA A 1 202 ? 4.124 11.918 1.528 1.00 88.31 202 ALA A C 1
ATOM 1499 O O . ALA A 1 202 ? 3.193 11.903 2.327 1.00 88.31 202 ALA A O 1
ATOM 1500 N N . LYS A 1 203 ? 4.678 10.800 1.070 1.00 89.31 203 LYS A N 1
ATOM 1501 C CA . LYS A 1 203 ? 4.261 9.479 1.523 1.00 89.31 203 LYS A CA 1
ATOM 1502 C C . LYS A 1 203 ? 4.597 9.251 3.003 1.00 89.31 203 LYS A C 1
ATOM 1504 O O . LYS A 1 203 ? 3.686 8.876 3.733 1.00 89.31 203 LYS A O 1
ATOM 1509 N N . ASP A 1 204 ? 5.783 9.639 3.462 1.00 89.31 204 ASP A N 1
ATOM 1510 C CA . ASP A 1 204 ? 6.195 9.556 4.870 1.00 89.31 204 ASP A CA 1
ATOM 1511 C C . ASP A 1 204 ? 5.181 10.246 5.793 1.00 89.31 204 ASP A C 1
ATOM 1513 O O . ASP A 1 204 ? 4.705 9.683 6.775 1.00 89.31 204 ASP A O 1
ATOM 1517 N N . GLN A 1 205 ? 4.757 11.462 5.424 1.00 91.19 205 GLN A N 1
ATOM 1518 C CA . GLN A 1 205 ? 3.735 12.215 6.161 1.00 91.19 205 GLN A CA 1
ATOM 1519 C C . GLN A 1 205 ? 2.387 11.486 6.217 1.00 91.19 205 GLN A C 1
ATOM 1521 O O . GLN A 1 205 ? 1.658 11.605 7.203 1.00 91.19 205 GLN A O 1
ATOM 1526 N N . LEU A 1 206 ? 2.008 10.774 5.152 1.00 94.62 206 LEU A N 1
ATOM 1527 C CA . LEU A 1 206 ? 0.812 9.938 5.173 1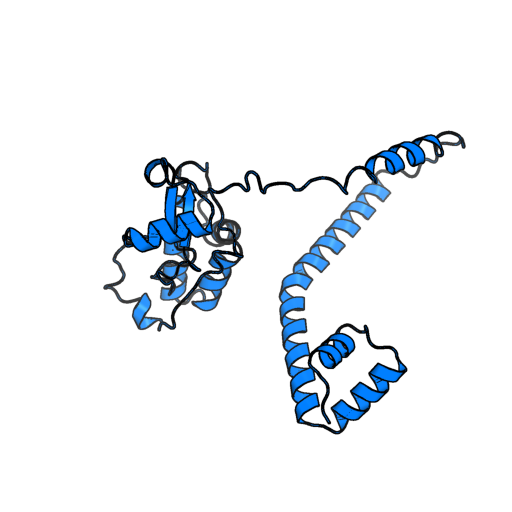.00 94.62 206 LEU A CA 1
ATOM 1528 C C . LEU A 1 206 ? 1.011 8.727 6.086 1.00 94.62 206 LEU A C 1
ATOM 1530 O O . LEU A 1 206 ? 0.090 8.393 6.825 1.00 94.62 206 LEU A O 1
ATOM 1534 N N . GLU A 1 207 ? 2.161 8.067 6.026 1.00 93.88 207 GLU A N 1
ATOM 1535 C CA . GLU A 1 207 ? 2.458 6.866 6.808 1.00 93.88 207 GLU A CA 1
ATOM 1536 C C . GLU A 1 207 ? 2.463 7.159 8.303 1.00 93.88 207 GLU A C 1
ATOM 1538 O O . GLU A 1 207 ? 1.727 6.508 9.048 1.00 93.88 207 GLU A O 1
ATOM 1543 N N . GLU A 1 208 ? 3.155 8.222 8.714 1.00 92.06 208 GLU A N 1
ATOM 1544 C CA . GLU A 1 208 ? 3.132 8.736 10.083 1.00 92.06 208 GLU A CA 1
ATOM 1545 C C . GLU A 1 208 ? 1.692 9.058 10.511 1.00 92.06 208 GLU A C 1
ATOM 1547 O O . GLU A 1 208 ? 1.214 8.645 11.572 1.00 92.06 208 GLU A O 1
ATOM 1552 N N . ARG A 1 209 ? 0.933 9.747 9.647 1.00 94.12 209 ARG A N 1
ATOM 1553 C CA . ARG A 1 209 ? -0.455 10.109 9.943 1.00 94.12 209 ARG A CA 1
ATOM 1554 C C . ARG A 1 209 ? -1.345 8.882 10.122 1.00 94.12 209 ARG A C 1
ATOM 1556 O O . ARG A 1 209 ? -2.179 8.863 11.030 1.00 94.12 209 ARG A O 1
ATOM 1563 N N . LEU A 1 210 ? -1.219 7.883 9.255 1.00 95.25 210 LEU A N 1
ATOM 1564 C CA . LEU A 1 210 ? -1.996 6.650 9.328 1.00 95.25 210 LEU A CA 1
ATOM 1565 C C . LEU A 1 210 ? -1.638 5.850 10.578 1.00 95.25 210 LEU A C 1
ATOM 1567 O O . LEU A 1 210 ? -2.551 5.405 11.274 1.00 95.25 210 LEU A O 1
ATOM 1571 N N . HIS A 1 211 ? -0.350 5.721 10.895 1.00 93.94 211 HIS A N 1
ATOM 1572 C CA . HIS A 1 211 ? 0.123 5.059 12.108 1.00 93.94 211 HIS A CA 1
ATOM 1573 C C . HIS A 1 211 ? -0.439 5.724 13.368 1.00 93.94 211 HIS A C 1
ATOM 1575 O O . HIS A 1 211 ? -1.119 5.064 14.157 1.00 93.94 211 HIS A O 1
ATOM 1581 N N . GLN A 1 212 ? -0.323 7.050 13.486 1.00 92.25 212 GLN A N 1
ATOM 1582 C CA . GLN A 1 212 ? -0.919 7.812 14.587 1.00 92.25 212 GLN A CA 1
ATOM 1583 C C . GLN A 1 212 ? -2.430 7.584 14.699 1.00 92.25 212 GLN A C 1
ATOM 1585 O O . GLN A 1 212 ? -2.967 7.438 15.798 1.00 92.25 212 GLN A O 1
ATOM 1590 N N . MET A 1 213 ? -3.156 7.570 13.578 1.00 94.38 213 MET A N 1
ATOM 1591 C CA . MET A 1 213 ? -4.601 7.327 13.587 1.00 94.38 213 MET A CA 1
ATOM 1592 C C . MET A 1 213 ? -4.955 5.893 14.003 1.00 94.38 213 MET A C 1
ATOM 1594 O O . MET A 1 213 ? -5.980 5.707 14.663 1.00 94.38 213 MET A O 1
ATOM 1598 N N . VAL A 1 214 ? -4.132 4.901 13.650 1.00 95.56 214 VAL A N 1
ATOM 1599 C CA . VAL A 1 214 ? -4.288 3.502 14.078 1.00 95.56 214 VAL A CA 1
ATOM 1600 C C . VAL A 1 214 ? -4.007 3.360 15.572 1.00 95.56 214 VAL A C 1
ATOM 1602 O O . VAL A 1 214 ? -4.827 2.791 16.293 1.00 95.56 214 VAL A O 1
ATOM 1605 N N . CYS A 1 215 ? -2.913 3.937 16.071 1.00 93.06 215 CYS A N 1
ATOM 1606 C CA . CYS A 1 215 ? -2.542 3.849 17.483 1.00 93.06 215 CYS A CA 1
ATOM 1607 C C . CYS A 1 215 ? -3.483 4.639 18.401 1.00 93.06 215 CYS A C 1
ATOM 1609 O O . CYS A 1 215 ? -3.792 4.193 19.506 1.00 93.06 215 CYS A O 1
ATOM 1611 N N . ASN A 1 216 ? -4.062 5.733 17.900 1.00 92.88 216 ASN A N 1
ATOM 1612 C CA . ASN A 1 216 ? -5.167 6.440 18.553 1.00 92.88 216 ASN A CA 1
ATOM 1613 C C . ASN A 1 216 ? -6.544 5.792 18.311 1.00 92.88 216 ASN A C 1
ATOM 1615 O O . ASN A 1 216 ? -7.561 6.355 18.717 1.00 92.88 216 ASN A O 1
ATOM 1619 N N . GLN A 1 217 ? -6.604 4.645 17.624 1.00 93.69 217 GLN A N 1
ATOM 1620 C CA . GLN A 1 217 ? -7.825 3.883 17.328 1.00 93.69 217 GLN A CA 1
ATOM 1621 C C . GLN A 1 217 ? -8.924 4.703 16.628 1.00 93.69 217 GLN A C 1
ATOM 1623 O O . GLN A 1 217 ? -10.117 4.430 16.754 1.00 93.69 217 GLN A O 1
ATOM 1628 N N . THR A 1 218 ? -8.529 5.726 15.871 1.00 95.62 218 THR A N 1
ATOM 1629 C CA . THR A 1 218 ? -9.437 6.546 15.056 1.00 95.62 218 THR A CA 1
ATOM 1630 C C . THR A 1 218 ? -9.829 5.820 13.763 1.00 95.62 218 THR A C 1
ATOM 1632 O O . THR A 1 218 ? -10.922 6.036 13.240 1.00 95.62 218 THR A O 1
ATOM 1635 N N . ILE A 1 219 ? -8.955 4.945 13.255 1.00 96.44 219 ILE A N 1
ATOM 1636 C CA . ILE A 1 219 ? -9.228 3.974 12.183 1.00 96.44 219 ILE A CA 1
ATOM 1637 C C . ILE A 1 219 ? -8.631 2.617 12.572 1.00 96.44 219 ILE A C 1
ATOM 1639 O O . ILE A 1 219 ? -7.671 2.563 13.336 1.00 96.44 219 ILE A O 1
ATOM 1643 N N . ASP A 1 220 ? -9.172 1.518 12.044 1.00 96.44 220 ASP A N 1
ATOM 1644 C CA . ASP A 1 220 ? -8.548 0.201 12.191 1.00 96.44 220 ASP A CA 1
ATOM 1645 C C . ASP A 1 220 ? -7.332 0.047 11.259 1.00 96.44 220 ASP A C 1
ATOM 1647 O O . ASP A 1 220 ? -7.275 0.651 10.183 1.00 96.44 220 ASP A O 1
ATOM 1651 N N . LEU A 1 221 ? -6.382 -0.813 11.646 1.00 95.94 221 LEU A N 1
ATOM 1652 C CA . LEU A 1 221 ? -5.168 -1.104 10.871 1.00 95.94 221 LEU A CA 1
ATOM 1653 C C . LEU A 1 221 ? -5.480 -1.535 9.429 1.00 95.94 221 LEU A C 1
ATOM 1655 O O . LEU A 1 221 ? -4.841 -1.068 8.489 1.00 95.94 221 LEU A O 1
ATOM 1659 N N . GLY A 1 222 ? -6.505 -2.369 9.235 1.00 97.00 222 GLY A N 1
ATOM 1660 C CA . GLY A 1 222 ? -6.904 -2.823 7.905 1.00 97.00 222 GLY A CA 1
ATOM 1661 C C . GLY A 1 222 ? -7.387 -1.676 7.014 1.00 97.00 222 GLY A C 1
ATOM 1662 O O . GLY A 1 222 ? -7.151 -1.685 5.809 1.00 97.00 222 GLY A O 1
ATOM 1663 N N . THR A 1 223 ? -8.043 -0.664 7.583 1.00 97.75 223 THR A N 1
ATOM 1664 C CA . THR A 1 223 ? -8.438 0.549 6.854 1.00 97.75 223 THR A CA 1
ATOM 1665 C C . THR A 1 223 ? -7.228 1.369 6.423 1.00 97.75 223 THR A C 1
ATOM 1667 O O . THR A 1 223 ? -7.204 1.816 5.277 1.00 97.75 223 THR A O 1
ATOM 1670 N N . ALA A 1 224 ? -6.226 1.535 7.288 1.00 97.12 224 ALA A N 1
ATOM 1671 C CA . ALA A 1 224 ? -4.980 2.214 6.931 1.00 97.12 224 ALA A CA 1
ATOM 1672 C C . ALA A 1 224 ? -4.233 1.471 5.809 1.00 97.12 224 ALA A C 1
ATOM 1674 O O . ALA A 1 224 ? -3.933 2.065 4.773 1.00 97.12 224 ALA A O 1
ATOM 1675 N N . GLN A 1 225 ? -4.042 0.157 5.969 1.00 97.88 225 GLN A N 1
ATOM 1676 C CA . GLN A 1 225 ? -3.393 -0.709 4.980 1.00 97.88 225 GLN A CA 1
ATOM 1677 C C . GLN A 1 225 ? -4.103 -0.663 3.624 1.00 97.88 225 GLN A C 1
ATOM 1679 O O . GLN A 1 225 ? -3.459 -0.487 2.598 1.00 97.88 225 GLN A O 1
ATOM 1684 N N . ARG A 1 226 ? -5.439 -0.763 3.592 1.00 97.31 226 ARG A N 1
ATOM 1685 C CA . ARG A 1 226 ? -6.206 -0.652 2.337 1.00 97.31 226 ARG A CA 1
ATOM 1686 C C . ARG A 1 226 ? -6.073 0.721 1.688 1.00 97.31 226 ARG A C 1
ATOM 1688 O O . ARG A 1 226 ? -6.027 0.809 0.463 1.00 97.31 226 ARG A O 1
ATOM 1695 N N . ALA A 1 227 ? -6.071 1.789 2.485 1.00 96.75 227 ALA A N 1
ATOM 1696 C CA . ALA A 1 227 ? -5.988 3.145 1.959 1.00 96.75 227 ALA A CA 1
ATOM 1697 C C . ALA A 1 227 ? -4.654 3.376 1.239 1.00 96.75 227 ALA A C 1
ATOM 1699 O O . ALA A 1 227 ? -4.664 3.861 0.109 1.00 96.75 227 ALA A O 1
ATOM 1700 N N . ILE A 1 228 ? -3.537 2.991 1.866 1.00 95.94 228 ILE A N 1
ATOM 1701 C CA . ILE A 1 228 ? -2.208 3.198 1.285 1.00 95.94 228 ILE A CA 1
ATOM 1702 C C . ILE A 1 228 ? -1.956 2.282 0.078 1.00 95.94 228 ILE A C 1
ATOM 1704 O O . ILE A 1 228 ? -1.450 2.760 -0.932 1.00 95.94 228 ILE A O 1
ATOM 1708 N N . THR A 1 229 ? -2.403 1.016 0.112 1.00 96.12 229 THR A N 1
ATOM 1709 C CA . THR A 1 229 ? -2.195 0.064 -1.000 1.00 96.12 229 THR A CA 1
ATOM 1710 C C . THR A 1 229 ? -3.036 0.352 -2.238 1.00 96.12 229 THR A C 1
ATOM 1712 O O . THR A 1 229 ? -2.615 0.032 -3.346 1.00 96.12 229 THR A O 1
ATOM 1715 N N . THR A 1 230 ? -4.222 0.947 -2.079 1.00 94.12 230 THR A N 1
ATOM 1716 C CA . THR A 1 230 ? -5.121 1.218 -3.214 1.00 94.12 230 THR A CA 1
ATOM 1717 C C . THR A 1 230 ? -4.688 2.456 -3.995 1.00 94.12 230 THR A C 1
ATOM 1719 O O . THR A 1 230 ? -4.597 2.417 -5.219 1.00 94.12 230 THR A O 1
ATOM 1722 N N . ASP A 1 231 ? -4.471 3.567 -3.288 1.00 93.38 231 ASP A N 1
ATOM 1723 C CA . ASP A 1 231 ? -4.042 4.844 -3.859 1.00 93.38 231 ASP A CA 1
ATOM 1724 C C . ASP A 1 231 ? -3.519 5.730 -2.722 1.00 93.38 231 ASP A C 1
ATOM 1726 O O . ASP A 1 231 ? -4.274 6.459 -2.064 1.00 93.38 231 ASP A O 1
ATOM 1730 N N . TRP A 1 232 ? -2.210 5.664 -2.483 1.00 93.88 232 TRP A N 1
ATOM 1731 C CA . TRP A 1 232 ? -1.569 6.441 -1.428 1.00 93.88 232 TRP A CA 1
ATOM 1732 C C . TRP A 1 232 ? -1.726 7.959 -1.644 1.00 93.88 232 TRP A C 1
ATOM 1734 O O . TRP A 1 232 ? -1.830 8.707 -0.678 1.00 93.88 232 TRP A O 1
ATOM 1744 N N . ILE A 1 233 ? -1.848 8.447 -2.885 1.00 92.94 233 ILE A N 1
ATOM 1745 C CA . ILE A 1 233 ? -2.054 9.877 -3.169 1.00 92.94 233 ILE A CA 1
ATOM 1746 C C . ILE A 1 233 ? -3.467 10.306 -2.754 1.00 92.94 23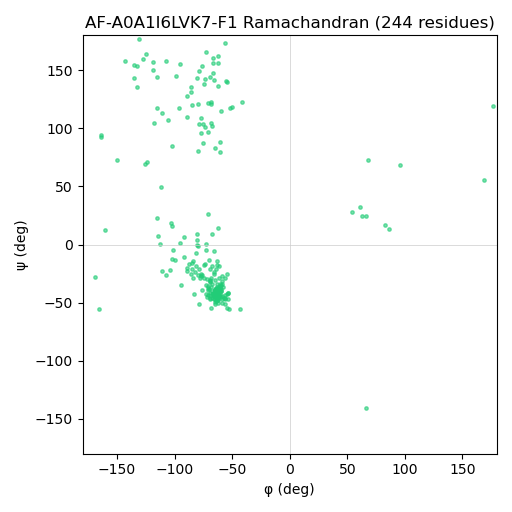3 ILE A C 1
ATOM 1748 O O . ILE A 1 233 ? -3.663 11.377 -2.165 1.00 92.94 233 ILE A O 1
ATOM 1752 N N . ALA A 1 234 ? -4.480 9.494 -3.057 1.00 93.75 234 ALA A N 1
ATOM 1753 C CA . ALA A 1 234 ? -5.842 9.739 -2.592 1.00 93.75 234 ALA A CA 1
ATOM 1754 C C . ALA A 1 234 ? -5.942 9.634 -1.064 1.00 93.75 234 ALA A C 1
ATOM 1756 O O . ALA A 1 234 ? -6.616 10.458 -0.438 1.00 93.75 234 ALA A O 1
ATOM 1757 N N . ALA A 1 235 ? -5.241 8.672 -0.458 1.00 95.75 235 ALA A N 1
ATOM 1758 C CA . ALA A 1 235 ? -5.141 8.549 0.990 1.00 95.75 235 ALA A CA 1
ATOM 1759 C C . ALA A 1 235 ? -4.478 9.787 1.614 1.00 95.75 235 ALA A C 1
ATOM 1761 O O . ALA A 1 235 ? -5.033 10.347 2.560 1.00 95.75 235 ALA A O 1
ATOM 1762 N N . TYR A 1 236 ? -3.384 10.291 1.034 1.00 94.81 236 TYR A N 1
ATOM 1763 C CA . TYR A 1 236 ? -2.733 11.533 1.459 1.00 94.81 236 TYR A CA 1
ATOM 1764 C C . TYR A 1 236 ? -3.736 12.683 1.509 1.00 94.81 236 TYR A C 1
ATOM 1766 O O . TYR A 1 236 ? -3.960 13.276 2.560 1.00 94.81 236 TYR A O 1
ATOM 1774 N N . LYS A 1 237 ? -4.431 12.939 0.394 1.00 93.88 237 LYS A N 1
ATOM 1775 C CA . LYS A 1 237 ? -5.431 14.019 0.297 1.00 93.88 237 LYS A CA 1
ATOM 1776 C C . LYS A 1 237 ? -6.574 13.877 1.304 1.00 93.88 237 LYS A C 1
ATOM 1778 O O . LYS A 1 237 ? -7.218 14.867 1.639 1.00 93.88 237 LYS A O 1
ATOM 1783 N N . LYS A 1 238 ? -6.876 12.651 1.732 1.00 94.56 238 LYS A N 1
ATOM 1784 C CA . LYS A 1 238 ? -7.951 12.354 2.680 1.00 94.56 238 LYS A CA 1
ATOM 1785 C C . LYS A 1 238 ? -7.519 12.551 4.132 1.00 94.56 238 LYS A C 1
ATOM 1787 O O . LYS A 1 238 ? -8.311 13.052 4.927 1.00 94.56 238 LYS A O 1
ATOM 1792 N N . TYR A 1 239 ? -6.317 12.105 4.487 1.00 93.62 239 TYR A N 1
ATOM 1793 C CA . TYR A 1 239 ? -5.884 11.988 5.882 1.00 93.62 239 TYR A CA 1
ATOM 1794 C C . TYR A 1 239 ? -4.919 13.091 6.324 1.00 93.62 239 TYR A C 1
ATOM 1796 O O . TYR A 1 239 ? -4.855 13.388 7.522 1.00 93.62 239 TYR A O 1
ATOM 1804 N N . VAL A 1 240 ? -4.232 13.729 5.376 1.00 91.75 240 VAL A N 1
ATOM 1805 C CA . VAL A 1 240 ? -3.272 14.807 5.613 1.00 91.75 240 VAL A CA 1
ATOM 1806 C C . VAL A 1 240 ? -3.921 16.133 5.198 1.00 91.75 240 VAL A C 1
ATOM 1808 O O . VAL A 1 240 ? -4.183 16.380 4.023 1.00 91.75 240 VAL A O 1
ATOM 1811 N N . GLN A 1 241 ? -4.289 16.952 6.189 1.00 74.12 241 GLN A N 1
ATOM 1812 C CA . GLN A 1 241 ? -5.095 18.172 5.995 1.00 74.12 241 GLN A CA 1
ATOM 1813 C C . GLN A 1 241 ? -4.264 19.385 5.548 1.00 74.12 241 GLN A C 1
ATOM 1815 O O . GLN A 1 241 ? -4.793 20.278 4.886 1.00 74.12 241 GLN A O 1
ATOM 1820 N N . ASP A 1 242 ? -2.968 19.378 5.853 1.00 64.12 242 ASP A N 1
ATOM 1821 C CA . ASP A 1 242 ? -1.992 20.340 5.354 1.00 64.12 242 ASP A CA 1
ATOM 1822 C C . ASP A 1 242 ? -1.312 19.695 4.140 1.00 64.12 242 ASP A C 1
ATOM 1824 O O . ASP A 1 242 ? -0.734 18.624 4.274 1.00 64.12 242 ASP A O 1
ATOM 1828 N N . GLY A 1 243 ? -1.442 20.269 2.939 1.00 55.69 243 GLY A N 1
ATOM 1829 C CA . GLY A 1 243 ? -0.921 19.654 1.705 1.00 55.69 243 GLY A CA 1
ATOM 1830 C C . GLY A 1 243 ? 0.589 19.327 1.735 1.00 55.69 243 GLY A C 1
ATOM 1831 O O . GLY A 1 243 ? 1.288 19.750 2.657 1.00 55.69 243 GLY A O 1
ATOM 1832 N N . PRO A 1 244 ? 1.125 18.632 0.704 1.00 59.31 244 PRO A N 1
ATOM 1833 C CA . PRO A 1 244 ? 2.512 18.157 0.692 1.00 59.31 244 PRO A CA 1
ATOM 1834 C C . PRO A 1 244 ? 3.513 19.266 1.004 1.00 59.31 244 PRO A C 1
ATOM 1836 O O . PRO A 1 244 ? 3.624 20.238 0.253 1.00 59.31 244 PRO A O 1
ATOM 1839 N N . ARG A 1 245 ? 4.249 19.122 2.112 1.00 55.28 245 ARG A N 1
ATOM 1840 C CA . ARG A 1 245 ? 5.363 20.022 2.430 1.00 55.28 245 ARG A CA 1
ATOM 1841 C C . ARG A 1 245 ? 6.502 19.787 1.432 1.00 55.28 245 ARG A C 1
ATOM 1843 O O . ARG A 1 245 ? 6.999 18.669 1.315 1.00 55.28 245 ARG A O 1
ATOM 1850 N N . THR A 1 246 ? 6.872 20.841 0.706 1.00 48.59 246 THR A N 1
ATOM 1851 C CA . THR A 1 246 ? 7.968 20.874 -0.282 1.00 48.59 246 THR A CA 1
ATOM 1852 C C . THR A 1 246 ? 9.336 20.948 0.383 1.00 48.59 246 THR A C 1
ATOM 1854 O O . THR A 1 246 ? 9.458 21.789 1.300 1.00 48.59 246 THR A O 1
#

Secondary structure (DSSP, 8-state):
----HHHHHHHHTT-S-HHHHHHHHHHHHH-HHHHHHHHHHHHHHHHHHHHHHHHHHHHHHHHHHHHHHHHHTTTT-----TTSHHHHHHHHHTTTTSSSS---------TTTS--TTT----B----HHHHSSTT-----SS----HHHHHHHHHHTT--STTHHHHEEEEESS-GGGTB-SSGGGEEEEES--TTSSHHHHHHHHHHHHHHHHTTSS-HHHHHHHHHHHHHHHHHHH-SSPPP-